Protein AF-A0A948KDC4-F1 (afdb_monomer_lite)

Secondary structure (DSSP, 8-state):
-HHHHHHHHHHHHHHHHHHHHHHHHHHHHHHHHHHHSTTSS-HHHHHHHHHHHHHHHHHHHHHHHHHHHHHHHHHHHHHHHHHHHHHHHHHHHHHHHHHHHHHHHHHHHHHSS-------S----B-SS-----S-S--B--TT-----TT---TT----TTS-----HHHHHHHHHHHHHHHHHHHHTSS-------

pLDDT: mean 73.13, std 18.2, range [42.22, 98.12]

Radius of gyration: 49.69 Å; chains: 1; bounding box: 96×36×144 Å

Sequence (198 aa):
IWDERETEADRLLNEEIGRLEKERETKLKELDTAYNGEGGVFPTLKEEERVLKENFNNQITRMDEELKKFIDDNEAKLLDAQTFVTNLNAALANIQDASYTVTRYERTVSEGGGSSGSSSPDVLDSKATGGYIPQTGPYLLHQGETVIPANESMGNVQVNFTQPVFFDREDTMNKFVDMISKGIDRKQRLRFGGAYNG

Structure (mmCIF, N/CA/C/O backbone):
data_AF-A0A948KDC4-F1
#
_entry.id   AF-A0A948KDC4-F1
#
loop_
_atom_site.group_PDB
_atom_site.id
_atom_site.type_symbol
_atom_site.label_atom_id
_atom_site.label_alt_id
_atom_site.label_comp_id
_atom_site.label_asym_id
_atom_site.label_entity_id
_atom_site.label_seq_id
_atom_site.pdbx_PDB_ins_code
_atom_site.Cartn_x
_atom_site.Cartn_y
_atom_site.Cartn_z
_atom_site.occupancy
_atom_site.B_iso_or_equiv
_atom_site.auth_seq_id
_atom_site.auth_comp_id
_atom_site.auth_asym_id
_atom_site.auth_atom_id
_atom_site.pdbx_PDB_model_num
ATOM 1 N N . ILE A 1 1 ? -44.258 11.719 85.676 1.00 62.09 1 ILE A N 1
ATOM 2 C CA . ILE A 1 1 ? -45.092 10.746 84.921 1.00 62.09 1 ILE A CA 1
ATOM 3 C C . ILE A 1 1 ? -45.220 11.130 83.446 1.00 62.09 1 ILE A C 1
ATOM 5 O O . ILE A 1 1 ? -45.072 10.240 82.624 1.00 62.09 1 ILE A O 1
ATOM 9 N N . TRP A 1 2 ? -45.485 12.395 83.087 1.00 58.66 2 TRP A N 1
ATOM 10 C CA . TRP A 1 2 ? -45.509 12.803 81.671 1.00 58.66 2 TRP A CA 1
ATOM 11 C C . TRP A 1 2 ? -44.097 12.888 81.059 1.00 58.66 2 TRP A C 1
ATOM 13 O O . TRP A 1 2 ? -43.872 12.243 80.043 1.00 58.66 2 TRP A O 1
ATOM 23 N N . ASP A 1 3 ? -43.129 13.499 81.753 1.00 65.62 3 ASP A N 1
ATOM 24 C CA . ASP A 1 3 ? -41.739 13.613 81.260 1.00 65.62 3 ASP A CA 1
ATOM 25 C C . ASP A 1 3 ? -41.028 12.264 81.027 1.00 65.62 3 ASP A C 1
ATOM 27 O O . ASP A 1 3 ? -40.279 12.111 80.073 1.00 65.62 3 ASP A O 1
ATOM 31 N N . GLU A 1 4 ? -41.293 11.242 81.850 1.00 71.62 4 GLU A N 1
ATOM 32 C CA . GLU A 1 4 ? -40.652 9.919 81.708 1.00 71.62 4 GLU A CA 1
ATOM 33 C C . GLU A 1 4 ? -41.192 9.113 80.514 1.00 71.62 4 GLU A C 1
ATOM 35 O O . GLU A 1 4 ? -40.501 8.249 79.972 1.00 71.62 4 GLU A O 1
ATOM 40 N N . ARG A 1 5 ? -42.436 9.374 80.089 1.00 71.94 5 ARG A N 1
ATOM 41 C CA . ARG A 1 5 ? -43.032 8.687 78.932 1.00 71.94 5 ARG A CA 1
ATOM 42 C C . ARG A 1 5 ? -42.530 9.257 77.611 1.00 71.94 5 ARG A C 1
ATOM 44 O O . ARG A 1 5 ? -42.415 8.504 76.649 1.00 71.94 5 ARG A O 1
ATOM 51 N N . GLU A 1 6 ? -42.226 10.550 77.580 1.00 70.00 6 GLU A N 1
ATOM 52 C CA . GLU A 1 6 ? -41.658 11.219 76.409 1.00 70.00 6 GLU A CA 1
ATOM 53 C C . GLU A 1 6 ? -40.223 10.731 76.158 1.00 70.00 6 GLU A C 1
ATOM 55 O O . GLU A 1 6 ? -39.891 10.329 75.045 1.00 70.00 6 GLU A O 1
ATOM 60 N N . THR A 1 7 ? -39.426 10.570 77.222 1.00 83.75 7 THR A N 1
ATOM 61 C CA . THR A 1 7 ? -38.065 10.018 77.114 1.00 83.75 7 THR A CA 1
ATOM 62 C C . THR A 1 7 ? -38.012 8.564 76.636 1.00 83.75 7 THR A C 1
ATOM 64 O O . THR A 1 7 ? -37.070 8.179 75.944 1.00 83.75 7 THR A O 1
ATOM 67 N N . GLU A 1 8 ? -39.008 7.742 76.976 1.00 89.31 8 GLU A N 1
ATOM 68 C CA . GLU A 1 8 ? -39.042 6.338 76.542 1.00 89.31 8 GLU A CA 1
ATOM 69 C C . GLU A 1 8 ? -39.482 6.201 75.076 1.00 89.31 8 GLU A C 1
ATOM 71 O O . GLU A 1 8 ? -38.955 5.358 74.348 1.00 89.31 8 GLU A O 1
ATOM 76 N N . ALA A 1 9 ? -40.398 7.058 74.613 1.00 87.62 9 ALA A N 1
ATOM 77 C CA . ALA A 1 9 ? -40.801 7.099 73.209 1.00 87.62 9 ALA A CA 1
ATOM 78 C C . ALA A 1 9 ? -39.628 7.497 72.296 1.00 87.62 9 ALA A C 1
ATOM 80 O O . ALA A 1 9 ? -39.395 6.839 71.280 1.00 87.62 9 ALA A O 1
ATOM 81 N N . ASP A 1 10 ? -38.843 8.499 72.697 1.00 90.62 10 ASP A N 1
ATOM 82 C CA . ASP A 1 10 ? -37.656 8.934 71.955 1.00 90.62 10 ASP A CA 1
ATOM 83 C C . ASP A 1 10 ? -36.559 7.861 71.931 1.00 90.62 10 ASP A C 1
ATOM 85 O O . ASP A 1 10 ? -35.888 7.666 70.912 1.00 90.62 10 ASP A O 1
ATOM 89 N N . ARG A 1 11 ? -36.388 7.115 73.030 1.00 93.12 11 ARG A N 1
ATOM 90 C CA . ARG A 1 11 ? -35.448 5.986 73.085 1.00 93.12 11 ARG A CA 1
ATOM 91 C C . ARG A 1 11 ? -35.836 4.891 72.091 1.00 93.12 11 ARG A C 1
ATOM 93 O O . ARG A 1 11 ? -34.995 4.466 71.301 1.00 93.12 11 ARG A O 1
ATOM 100 N N . LEU A 1 12 ? -37.103 4.477 72.097 1.00 94.19 12 LEU A N 1
ATOM 101 C CA . LEU A 1 12 ? -37.614 3.443 71.192 1.00 94.19 12 LEU A CA 1
ATOM 102 C C . LEU A 1 12 ? -37.544 3.877 69.723 1.00 94.19 12 LEU A C 1
ATOM 104 O O . LEU A 1 12 ? -37.199 3.069 68.862 1.00 94.19 12 LEU A O 1
ATOM 108 N N . LEU A 1 13 ? -37.821 5.152 69.433 1.00 94.56 13 LEU A N 1
ATOM 109 C CA . LEU A 1 13 ? -37.695 5.703 68.084 1.00 94.56 13 LEU A CA 1
ATOM 110 C C . LEU A 1 13 ? -36.244 5.628 67.585 1.00 94.56 13 LEU A C 1
ATOM 112 O O . LEU A 1 13 ? -35.999 5.186 66.464 1.00 94.56 13 LEU A O 1
ATOM 116 N N . ASN A 1 14 ? -35.277 6.018 68.418 1.00 93.50 14 ASN A N 1
ATOM 117 C CA . ASN A 1 14 ? -33.858 5.984 68.056 1.00 93.50 14 ASN A CA 1
ATOM 118 C C . ASN A 1 14 ? -33.331 4.553 67.875 1.00 93.50 14 ASN A C 1
ATOM 120 O O . ASN A 1 14 ? -32.544 4.295 66.963 1.00 93.50 14 ASN A O 1
ATOM 124 N N . GLU A 1 15 ? -33.786 3.609 68.703 1.00 95.56 15 GLU A N 1
ATOM 125 C CA . GLU A 1 15 ? -33.463 2.186 68.543 1.00 95.56 15 GLU A CA 1
ATOM 126 C C . GLU A 1 15 ? -34.007 1.627 67.222 1.00 95.56 15 GLU A C 1
ATOM 128 O O . GLU A 1 15 ? -33.298 0.911 66.507 1.00 95.56 15 GLU A O 1
ATOM 133 N N . GLU A 1 16 ? -35.235 1.998 66.859 1.00 95.88 16 GLU A N 1
ATOM 134 C CA . GLU A 1 16 ? -35.859 1.572 65.609 1.00 95.88 16 GLU A CA 1
ATOM 135 C C . GLU A 1 16 ? -35.177 2.189 64.378 1.00 95.88 16 GLU A C 1
ATOM 137 O O . GLU A 1 16 ? -34.920 1.482 63.401 1.00 95.88 16 GLU A O 1
ATOM 142 N N . ILE A 1 17 ? -34.799 3.471 64.437 1.00 95.69 17 ILE A N 1
ATOM 143 C CA . ILE A 1 17 ? -34.002 4.121 63.384 1.00 95.69 17 ILE A CA 1
ATOM 144 C C . ILE A 1 17 ? -32.671 3.383 63.199 1.00 95.69 17 ILE A C 1
ATOM 146 O O . ILE A 1 17 ? -32.331 3.013 62.074 1.00 95.69 17 ILE A O 1
ATOM 150 N N . GLY A 1 18 ? -31.957 3.079 64.288 1.00 96.75 18 GLY A N 1
ATOM 151 C CA . GLY A 1 18 ? -30.692 2.343 64.216 1.00 96.75 18 GLY A CA 1
ATOM 152 C C . GLY A 1 18 ? -30.845 0.935 63.625 1.00 96.75 18 GLY A C 1
ATOM 153 O O . GLY A 1 18 ? -29.999 0.480 62.847 1.00 96.75 18 GLY A O 1
ATOM 154 N N . ARG A 1 19 ? -31.949 0.243 63.935 1.00 97.62 19 ARG A N 1
ATOM 155 C CA . ARG A 1 19 ? -32.278 -1.061 63.337 1.00 97.62 19 ARG A CA 1
ATOM 156 C C . ARG A 1 19 ? -32.496 -0.945 61.827 1.00 97.62 19 ARG A C 1
ATOM 158 O O . ARG A 1 19 ? -31.920 -1.731 61.072 1.00 97.62 19 ARG A O 1
ATOM 165 N N . LEU A 1 20 ? -33.284 0.039 61.396 1.00 95.88 20 LEU A N 1
ATOM 166 C CA . LEU A 1 20 ? -33.593 0.276 59.984 1.00 95.88 20 LEU A CA 1
ATOM 167 C C . LEU A 1 20 ? -32.358 0.696 59.181 1.00 95.88 20 LEU A C 1
ATOM 169 O O . LEU A 1 20 ? -32.181 0.239 58.051 1.00 95.88 20 LEU A O 1
ATOM 173 N N . GLU A 1 21 ? -31.472 1.515 59.749 1.00 96.12 21 GLU A N 1
ATOM 174 C CA . GLU A 1 21 ? -30.212 1.895 59.102 1.00 96.12 21 GLU A CA 1
ATOM 175 C C . GLU A 1 21 ? -29.302 0.686 58.880 1.00 96.12 21 GLU A C 1
ATOM 177 O O . GLU A 1 21 ? -28.775 0.500 57.779 1.00 96.12 21 GLU A O 1
ATOM 182 N N . LYS A 1 22 ? -29.184 -0.189 59.884 1.00 97.06 22 LYS A N 1
ATOM 183 C CA . LYS A 1 22 ? -28.395 -1.419 59.775 1.00 97.06 22 LYS A CA 1
ATOM 184 C C . LYS A 1 22 ? -28.986 -2.393 58.754 1.00 97.06 22 LYS A C 1
ATOM 186 O O . LYS A 1 22 ? -28.247 -3.005 57.979 1.00 97.06 22 LYS A O 1
ATOM 191 N N . GLU A 1 23 ? -30.311 -2.526 58.714 1.00 96.31 23 GLU A N 1
ATOM 192 C CA . GLU A 1 23 ? -30.996 -3.341 57.706 1.00 96.31 23 GLU A CA 1
ATOM 193 C C . GLU A 1 23 ? -30.774 -2.781 56.293 1.00 96.31 23 GLU A C 1
ATOM 195 O O . GLU A 1 23 ? -30.433 -3.529 55.372 1.00 96.31 23 GLU A O 1
ATOM 200 N N . ARG A 1 24 ? -30.892 -1.457 56.127 1.00 94.94 24 ARG A N 1
ATOM 201 C CA . ARG A 1 24 ? -30.609 -0.767 54.863 1.00 94.94 24 ARG A CA 1
ATOM 202 C C . ARG A 1 24 ? -29.170 -1.001 54.406 1.00 94.94 24 ARG A C 1
ATOM 204 O O . ARG A 1 24 ? -28.957 -1.296 53.232 1.00 94.94 24 ARG A O 1
ATOM 211 N N . GLU A 1 25 ? -28.190 -0.892 55.299 1.00 95.12 25 GLU A N 1
ATOM 212 C CA . GLU A 1 25 ? -26.778 -1.105 54.959 1.00 95.12 25 GLU A CA 1
ATOM 213 C C . GLU A 1 25 ? -26.498 -2.561 54.554 1.00 95.12 25 GLU A C 1
ATOM 215 O O . GLU A 1 25 ? -25.758 -2.818 53.604 1.00 95.12 25 GLU A O 1
ATOM 220 N N . THR A 1 26 ? -27.139 -3.517 55.230 1.00 94.81 26 THR A N 1
ATOM 221 C CA . THR A 1 26 ? -27.014 -4.947 54.909 1.00 94.81 26 THR A CA 1
ATOM 222 C C . THR A 1 26 ? -27.584 -5.242 53.520 1.00 94.81 26 THR A C 1
ATOM 224 O O . THR A 1 26 ? -26.894 -5.825 52.686 1.00 94.81 26 THR A O 1
ATOM 227 N N . LYS A 1 27 ? -28.787 -4.733 53.219 1.00 91.88 27 LYS A N 1
ATOM 228 C CA . LYS A 1 27 ? -29.414 -4.861 51.892 1.00 91.88 27 LYS A CA 1
ATOM 229 C C . LYS A 1 27 ? -28.588 -4.211 50.781 1.00 91.88 27 LYS A C 1
ATOM 231 O O . LYS A 1 27 ? -28.522 -4.745 49.678 1.00 91.88 27 LYS A O 1
ATOM 236 N N . LEU A 1 28 ? -27.939 -3.076 51.056 1.00 87.56 28 LEU A N 1
ATOM 237 C CA . LEU A 1 28 ? -27.040 -2.432 50.093 1.00 87.56 28 LEU A CA 1
ATOM 238 C C . LEU A 1 28 ? -25.802 -3.290 49.799 1.00 87.56 28 LEU A C 1
ATOM 240 O O . LEU A 1 28 ? -25.423 -3.406 48.637 1.00 87.56 28 LEU A O 1
ATOM 244 N N . LYS A 1 29 ? -25.206 -3.932 50.811 1.00 86.69 29 LYS A N 1
ATOM 245 C CA . LYS A 1 29 ? -24.076 -4.859 50.613 1.00 86.69 29 LYS A CA 1
ATOM 246 C C . LYS A 1 29 ? -24.485 -6.119 49.853 1.00 86.69 29 LYS A C 1
ATOM 248 O O . LYS A 1 29 ? -23.733 -6.580 48.999 1.00 86.69 29 LYS A O 1
ATOM 253 N N . GLU A 1 30 ? -25.669 -6.661 50.126 1.00 83.19 30 GLU A N 1
ATOM 254 C CA . GLU A 1 30 ? -26.216 -7.799 49.373 1.00 83.19 30 GLU A CA 1
ATOM 255 C C . GLU A 1 30 ? -26.451 -7.441 47.901 1.00 83.19 30 GLU A C 1
ATOM 257 O O . GLU A 1 30 ? -26.073 -8.211 47.021 1.00 83.19 30 GLU A O 1
ATOM 262 N N . LEU A 1 31 ? -26.998 -6.252 47.621 1.00 81.06 31 LEU A N 1
ATOM 263 C CA . LEU A 1 31 ? -27.166 -5.734 46.259 1.00 81.06 31 LEU A CA 1
ATOM 264 C C . LEU A 1 31 ? -25.828 -5.533 45.542 1.00 81.06 31 LEU A C 1
ATOM 266 O O . LEU A 1 31 ? -25.694 -5.934 44.388 1.00 81.06 31 LEU A O 1
ATOM 270 N N . ASP A 1 32 ? -24.837 -4.953 46.218 1.00 79.44 32 ASP A N 1
ATOM 271 C CA . ASP A 1 32 ? -23.498 -4.759 45.654 1.00 79.44 32 ASP A CA 1
ATOM 272 C C . ASP A 1 32 ? -22.823 -6.105 45.357 1.00 79.44 32 ASP A C 1
ATOM 274 O O . ASP A 1 32 ? -22.273 -6.313 44.279 1.00 79.44 32 ASP A O 1
ATOM 278 N N . THR A 1 33 ? -22.969 -7.079 46.257 1.00 79.12 33 THR A N 1
ATOM 279 C CA . THR A 1 33 ? -22.459 -8.443 46.057 1.00 79.12 33 THR A CA 1
ATOM 280 C C . THR A 1 33 ? -23.203 -9.168 44.933 1.00 79.12 33 THR A C 1
ATOM 282 O O . THR A 1 33 ? -22.588 -9.900 44.168 1.00 79.12 33 THR A O 1
ATOM 285 N N . ALA A 1 34 ? -24.509 -8.954 44.770 1.00 68.75 34 ALA A N 1
ATOM 286 C CA . ALA A 1 34 ? -25.269 -9.522 43.656 1.00 68.75 34 ALA A CA 1
ATOM 287 C C . ALA A 1 34 ? -24.896 -8.887 42.302 1.00 68.75 34 ALA A C 1
ATOM 289 O O . ALA A 1 34 ? -24.972 -9.549 41.265 1.00 68.75 34 ALA A O 1
ATOM 290 N N . TYR A 1 35 ? -24.488 -7.615 42.305 1.00 65.25 35 TYR A N 1
ATOM 291 C CA . TYR A 1 35 ? -24.104 -6.878 41.101 1.00 65.25 35 TYR A CA 1
ATOM 292 C C . TYR A 1 35 ? -22.638 -7.111 40.701 1.00 65.25 35 TYR A C 1
ATOM 294 O O . TYR A 1 35 ? -22.330 -7.251 39.517 1.00 65.25 35 TYR A O 1
ATOM 302 N N . ASN A 1 36 ? -21.738 -7.186 41.685 1.00 65.50 36 ASN A N 1
ATOM 303 C CA . ASN A 1 36 ? -20.289 -7.262 41.490 1.00 65.50 36 ASN A CA 1
ATOM 304 C C . ASN A 1 36 ? -19.666 -8.622 41.847 1.00 65.50 36 ASN A C 1
ATOM 306 O O . ASN A 1 36 ? -18.515 -8.863 41.484 1.00 65.50 36 ASN A O 1
ATOM 310 N N . GLY A 1 37 ? -20.389 -9.509 42.534 1.00 60.69 37 GLY A N 1
ATOM 311 C CA . GLY A 1 37 ? -19.926 -10.852 42.885 1.00 60.69 37 GLY A CA 1
ATOM 312 C C . GLY A 1 37 ? -19.910 -11.807 41.689 1.00 60.69 37 GLY A C 1
ATOM 313 O O . GLY A 1 37 ? -20.673 -11.651 40.735 1.00 60.69 37 GLY A O 1
ATOM 314 N N . GLU A 1 38 ? -19.047 -12.822 41.766 1.00 53.53 38 GLU A N 1
ATOM 315 C CA . GLU A 1 38 ? -18.653 -13.769 40.701 1.00 53.53 38 GLU A CA 1
ATOM 316 C C . GLU A 1 38 ? -19.784 -14.644 40.099 1.00 53.53 38 GLU A C 1
ATOM 318 O O . GLU A 1 38 ? -19.513 -15.581 39.355 1.00 53.53 38 GLU A O 1
ATOM 323 N N . GLY A 1 39 ? -21.058 -14.337 40.362 1.00 54.44 39 GLY A N 1
ATOM 324 C CA . GLY A 1 39 ? -22.224 -15.064 39.849 1.00 54.44 39 GLY A CA 1
ATOM 325 C C . GLY A 1 39 ? -23.447 -14.199 39.526 1.00 54.44 39 GLY A C 1
ATOM 326 O O . GLY A 1 39 ? -24.543 -14.745 39.405 1.00 54.44 39 GLY A O 1
ATOM 327 N N . GLY A 1 40 ? -23.300 -12.871 39.414 1.00 51.88 40 GLY A N 1
ATOM 328 C CA . GLY A 1 40 ? -24.388 -11.988 38.965 1.00 51.88 40 GLY A CA 1
ATOM 329 C C . GLY A 1 40 ? -24.875 -12.327 37.546 1.00 51.88 40 GLY A C 1
ATOM 330 O O . GLY A 1 40 ? -24.316 -13.179 36.873 1.00 51.88 40 GLY A O 1
ATOM 331 N N . VAL A 1 41 ? -25.907 -11.652 37.040 1.00 54.25 41 VAL A N 1
ATOM 332 C CA . VAL A 1 41 ? -26.417 -11.834 35.656 1.00 54.25 41 VAL A CA 1
ATOM 333 C C . VAL A 1 41 ? -25.604 -11.017 34.623 1.00 54.25 41 VAL A C 1
ATOM 335 O O . VAL A 1 41 ? -25.737 -11.215 33.423 1.00 54.25 41 VAL A O 1
ATOM 338 N N . PHE A 1 42 ? -24.696 -10.147 35.082 1.00 51.62 42 PHE A N 1
ATOM 339 C CA . PHE A 1 42 ? -23.783 -9.317 34.274 1.00 51.62 42 PHE A CA 1
ATOM 340 C C . PHE A 1 42 ? -22.385 -9.888 33.885 1.00 51.62 42 PHE A C 1
ATOM 342 O O . PHE A 1 42 ? -21.683 -9.198 33.140 1.00 51.62 42 PHE A O 1
ATOM 349 N N . PRO A 1 43 ? -21.919 -11.088 34.303 1.00 58.16 43 PRO A N 1
ATOM 350 C CA . PRO A 1 43 ? -20.720 -11.730 33.763 1.00 58.16 43 PRO A CA 1
ATOM 351 C C . PRO A 1 43 ? -20.794 -11.873 32.247 1.00 58.16 43 PRO A C 1
ATOM 353 O O . PRO A 1 43 ? -19.780 -11.726 31.577 1.00 58.16 43 PRO A O 1
ATOM 356 N N . THR A 1 44 ? -21.998 -12.088 31.710 1.00 68.31 44 THR A N 1
ATOM 357 C CA . THR A 1 44 ? -22.240 -12.169 30.268 1.00 68.31 44 THR A CA 1
ATOM 358 C C . THR A 1 44 ? -21.914 -10.855 29.572 1.00 68.31 44 THR A C 1
ATOM 360 O O . THR A 1 44 ? -21.217 -10.879 28.572 1.00 68.31 44 THR A O 1
ATOM 363 N N . LEU A 1 45 ? -22.303 -9.706 30.130 1.00 78.06 45 LEU A N 1
ATOM 364 C CA . LEU A 1 45 ? -22.009 -8.398 29.537 1.00 78.06 45 LEU A CA 1
ATOM 365 C C . LEU A 1 45 ? -20.523 -8.031 29.621 1.00 78.06 45 LEU A C 1
ATOM 367 O O . LEU A 1 45 ? -19.976 -7.492 28.663 1.00 78.06 45 LEU A O 1
ATOM 371 N N . LYS A 1 46 ? -19.845 -8.357 30.732 1.00 79.94 46 LYS A N 1
ATOM 372 C CA . LYS A 1 46 ? -18.383 -8.176 30.831 1.00 79.94 46 LYS A CA 1
ATOM 373 C C . LYS A 1 46 ? -17.638 -9.075 29.844 1.00 79.94 46 LYS A C 1
ATOM 375 O O . LYS A 1 46 ? -16.656 -8.642 29.244 1.00 79.94 46 LYS A O 1
ATOM 380 N N . GLU A 1 47 ? -18.101 -10.308 29.667 1.00 83.06 47 GLU A N 1
ATOM 381 C CA . GLU A 1 47 ? -17.512 -11.250 28.719 1.00 83.06 47 GLU A CA 1
ATOM 382 C C . GLU A 1 47 ? -17.796 -10.851 27.265 1.00 83.06 47 GLU A C 1
ATOM 384 O O . GLU A 1 47 ? -16.888 -10.866 26.439 1.00 83.06 47 GLU A O 1
ATOM 389 N N . GLU A 1 48 ? -19.010 -10.396 26.952 1.00 84.50 48 GLU A N 1
ATOM 390 C CA . GLU A 1 48 ? -19.360 -9.827 25.647 1.00 84.50 48 GLU A CA 1
ATOM 391 C C . GLU A 1 48 ? -18.508 -8.595 25.329 1.00 84.50 48 GLU A C 1
ATOM 393 O O . GLU A 1 48 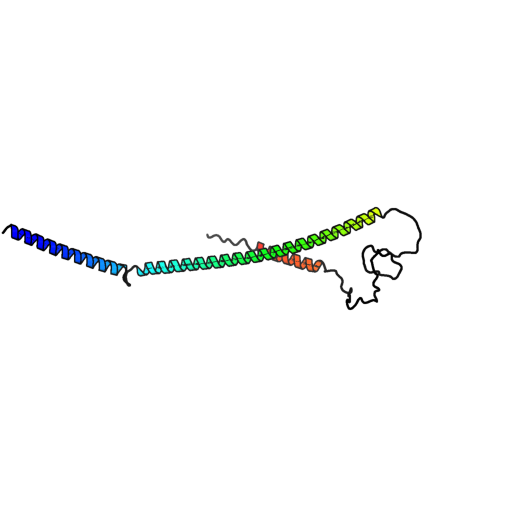? -17.981 -8.487 24.223 1.00 84.50 48 GLU A O 1
ATOM 398 N N . GLU A 1 49 ? -18.297 -7.694 26.296 1.00 88.06 49 GLU A N 1
ATOM 399 C CA . GLU A 1 49 ? -17.401 -6.546 26.131 1.00 88.06 49 GLU A CA 1
ATOM 400 C C . GLU A 1 49 ? -15.954 -6.996 25.878 1.00 88.06 49 GLU A C 1
ATOM 402 O O . GLU A 1 49 ? -15.277 -6.448 25.001 1.00 88.06 49 GLU A O 1
ATOM 407 N N . ARG A 1 50 ? -15.474 -8.011 26.610 1.00 90.62 50 ARG A N 1
ATOM 408 C CA . ARG A 1 50 ? -14.137 -8.591 26.421 1.00 90.62 50 ARG A CA 1
ATOM 409 C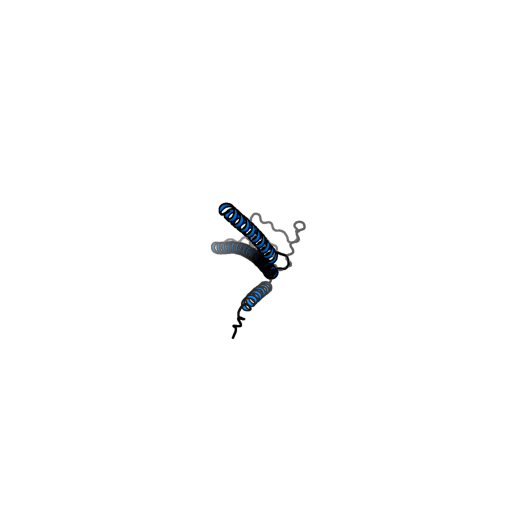 C . ARG A 1 50 ? -13.980 -9.158 25.009 1.00 90.62 50 ARG A C 1
ATOM 411 O O . ARG A 1 50 ? -13.018 -8.809 24.325 1.00 90.62 50 ARG A O 1
ATOM 418 N N . VAL A 1 51 ? -14.935 -9.972 24.561 1.00 90.62 51 VAL A N 1
ATOM 419 C CA . VAL A 1 51 ? -14.954 -10.581 23.222 1.00 90.62 51 VAL A CA 1
ATOM 420 C C . VAL A 1 51 ? -15.053 -9.512 22.134 1.00 90.62 51 VAL A C 1
ATOM 422 O O . VAL A 1 51 ? -14.360 -9.593 21.120 1.00 90.62 51 VAL A O 1
ATOM 425 N N . LEU A 1 52 ? -15.867 -8.476 22.339 1.00 93.56 52 LEU A N 1
ATOM 426 C CA . LEU A 1 52 ? -16.002 -7.375 21.390 1.00 93.56 52 LEU A CA 1
ATOM 427 C C . LEU A 1 52 ? -14.684 -6.603 21.243 1.00 93.56 52 LEU A C 1
ATOM 429 O O . LEU A 1 52 ? -14.246 -6.353 20.120 1.00 93.56 52 LEU A O 1
ATOM 433 N N . LYS A 1 53 ? -14.018 -6.275 22.358 1.00 93.56 53 LYS A N 1
ATOM 434 C CA . LYS A 1 53 ? -12.692 -5.633 22.347 1.00 93.56 53 LYS A CA 1
ATOM 435 C C . LYS A 1 53 ? -11.646 -6.502 21.657 1.00 93.56 53 LYS A C 1
ATOM 437 O O . LYS A 1 53 ? -10.861 -5.993 20.864 1.00 93.56 53 LYS A O 1
ATOM 442 N N . GLU A 1 54 ? -11.650 -7.802 21.931 1.00 94.88 54 GLU A N 1
ATOM 443 C CA . GLU A 1 54 ? -10.748 -8.760 21.292 1.00 94.88 54 GLU A CA 1
ATOM 444 C C . GLU A 1 54 ? -10.972 -8.813 19.773 1.00 94.88 54 GLU A C 1
ATOM 446 O O . GLU A 1 54 ? -10.020 -8.700 19.002 1.00 94.88 54 GLU A O 1
ATOM 451 N N . ASN A 1 55 ? -12.229 -8.871 19.326 1.00 94.00 55 ASN A N 1
ATOM 452 C CA . ASN A 1 55 ? -12.578 -8.842 17.906 1.00 94.00 55 ASN A CA 1
ATOM 453 C C . ASN A 1 55 ? -12.149 -7.541 17.217 1.00 94.00 55 ASN A C 1
ATOM 455 O O . ASN A 1 55 ? -11.581 -7.595 16.125 1.00 94.00 55 ASN A O 1
ATOM 459 N N . PHE A 1 56 ? -12.372 -6.386 17.851 1.00 95.38 56 PHE A N 1
ATOM 460 C CA . PHE A 1 56 ? -11.914 -5.103 17.316 1.00 95.38 56 PHE A CA 1
ATOM 461 C C . PHE A 1 56 ? -10.390 -5.038 17.217 1.00 95.38 56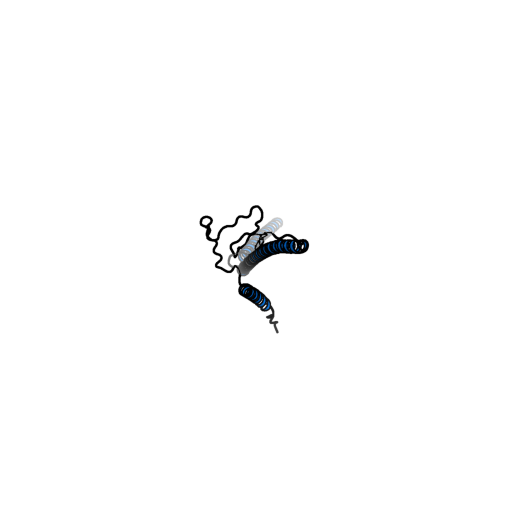 PHE A C 1
ATOM 463 O O . PHE A 1 56 ? -9.871 -4.634 16.178 1.00 95.38 56 PHE A O 1
ATOM 470 N N . ASN A 1 57 ? -9.668 -5.484 18.246 1.00 94.38 57 ASN A N 1
ATOM 471 C CA . ASN A 1 57 ? -8.207 -5.519 18.218 1.00 94.38 57 ASN A CA 1
ATOM 472 C C . ASN A 1 57 ? -7.693 -6.433 17.099 1.00 94.38 57 ASN A C 1
ATOM 474 O O . ASN A 1 57 ? -6.834 -6.024 16.324 1.00 94.38 57 ASN A O 1
ATOM 478 N N . ASN A 1 58 ? -8.282 -7.620 16.944 1.00 95.44 58 ASN A N 1
ATOM 479 C CA . ASN A 1 58 ? -7.940 -8.539 15.859 1.00 95.44 58 ASN A CA 1
ATOM 480 C C . ASN A 1 58 ? -8.206 -7.924 14.475 1.00 95.44 58 ASN A C 1
ATOM 482 O O . ASN A 1 58 ? -7.422 -8.123 13.547 1.00 95.44 58 ASN A O 1
ATOM 486 N N . GLN A 1 59 ? -9.296 -7.167 14.319 1.00 94.75 59 GLN A N 1
ATOM 487 C CA . GLN A 1 59 ? -9.592 -6.457 13.075 1.00 94.75 59 GLN A CA 1
ATOM 488 C C . GLN A 1 59 ? -8.572 -5.345 12.799 1.00 94.75 59 GLN A C 1
ATOM 490 O O . GLN A 1 59 ? -8.114 -5.221 11.665 1.00 94.75 59 GLN A O 1
ATOM 495 N N . ILE A 1 60 ? -8.189 -4.573 13.820 1.00 94.44 60 ILE A N 1
ATOM 496 C CA . ILE A 1 60 ? -7.157 -3.533 13.711 1.00 94.44 60 ILE A CA 1
ATOM 497 C C . ILE A 1 60 ? -5.825 -4.149 13.278 1.00 94.44 60 ILE A C 1
ATOM 499 O O . ILE A 1 60 ? -5.230 -3.665 12.319 1.00 94.44 60 ILE A O 1
ATOM 503 N N . THR A 1 61 ? -5.396 -5.246 13.908 1.00 96.06 61 THR A N 1
ATOM 504 C CA . THR A 1 61 ? -4.153 -5.941 13.540 1.00 96.06 61 THR A CA 1
ATOM 505 C C . THR A 1 61 ? -4.176 -6.427 12.092 1.00 96.06 61 THR A C 1
ATOM 507 O O . THR A 1 61 ? -3.213 -6.206 11.365 1.00 96.06 61 THR A O 1
ATOM 510 N N . ARG A 1 62 ? -5.286 -7.019 11.632 1.00 96.00 62 ARG A N 1
ATOM 511 C CA . ARG A 1 62 ? -5.416 -7.450 10.228 1.00 96.00 62 ARG A CA 1
ATOM 512 C C . ARG A 1 62 ? -5.321 -6.282 9.249 1.00 96.00 62 ARG A C 1
ATOM 514 O O . ARG A 1 62 ? -4.630 -6.393 8.244 1.00 96.00 62 ARG A O 1
ATOM 521 N N . MET A 1 63 ? -5.995 -5.168 9.541 1.00 95.62 63 MET A N 1
ATOM 522 C CA . MET A 1 63 ? -5.922 -3.975 8.690 1.00 95.62 63 MET A CA 1
ATOM 523 C C . MET A 1 63 ? -4.504 -3.393 8.644 1.00 95.62 63 MET A C 1
ATOM 525 O O . MET A 1 63 ? -4.072 -2.946 7.585 1.00 95.62 63 MET A O 1
ATOM 529 N N . ASP A 1 64 ? -3.778 -3.417 9.764 1.00 97.19 64 ASP A N 1
ATOM 530 C CA . ASP A 1 64 ? -2.394 -2.940 9.837 1.00 97.19 64 ASP A CA 1
ATOM 531 C C . ASP A 1 64 ? -1.444 -3.818 9.001 1.00 97.19 64 ASP A C 1
ATOM 533 O O . ASP A 1 64 ? -0.647 -3.313 8.208 1.00 97.19 64 ASP A O 1
ATOM 537 N N . GLU A 1 65 ? -1.593 -5.144 9.083 1.00 98.12 65 GLU A N 1
ATOM 538 C CA . GLU A 1 65 ? -0.837 -6.096 8.258 1.00 98.12 65 GLU A CA 1
ATOM 539 C C . GLU A 1 65 ? -1.130 -5.935 6.756 1.00 98.12 65 GLU A C 1
ATOM 541 O O . GLU A 1 65 ? -0.205 -5.934 5.936 1.00 98.12 65 GLU A O 1
A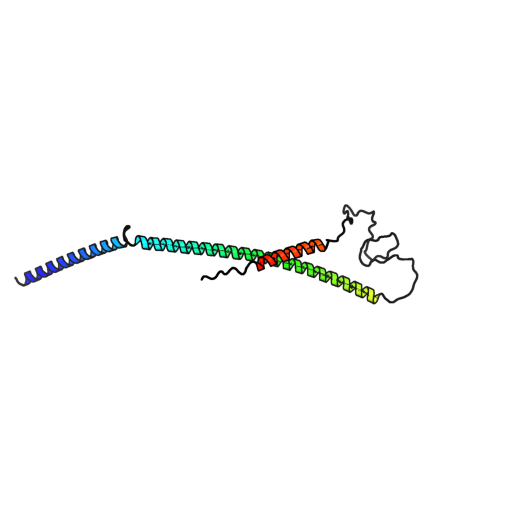TOM 546 N N . GLU A 1 66 ? -2.402 -5.767 6.379 1.00 96.69 66 GLU A N 1
ATOM 547 C CA . GLU A 1 66 ? -2.806 -5.527 4.989 1.00 96.69 66 GLU A CA 1
ATOM 548 C C . GLU A 1 66 ? -2.251 -4.204 4.449 1.00 96.69 66 GLU A C 1
ATOM 550 O O . GLU A 1 66 ? -1.732 -4.164 3.327 1.00 96.69 66 GLU A O 1
ATOM 555 N N . LEU A 1 67 ? -2.316 -3.131 5.245 1.00 96.94 67 LEU A N 1
ATOM 556 C CA . LEU A 1 67 ? -1.784 -1.824 4.869 1.00 96.94 67 LEU A CA 1
ATOM 557 C C . LEU A 1 67 ? -0.266 -1.877 4.691 1.00 96.94 67 LEU A C 1
ATOM 559 O O . LEU A 1 67 ? 0.252 -1.354 3.703 1.00 96.94 67 LEU A O 1
ATOM 563 N N . LYS A 1 68 ? 0.438 -2.550 5.604 1.00 97.75 68 LYS A N 1
ATOM 564 C CA . LYS A 1 68 ? 1.887 -2.738 5.516 1.00 97.75 68 LYS A CA 1
ATOM 565 C C . LYS A 1 68 ? 2.278 -3.475 4.238 1.00 97.75 68 LYS A C 1
ATOM 567 O O . LYS A 1 68 ? 3.108 -2.983 3.481 1.00 97.75 68 LYS A O 1
ATOM 572 N N . LYS A 1 69 ? 1.612 -4.593 3.941 1.00 97.31 69 LYS A N 1
ATOM 573 C CA . LYS A 1 69 ? 1.847 -5.340 2.700 1.00 97.31 69 LYS A CA 1
ATOM 574 C C . LYS A 1 69 ? 1.595 -4.481 1.456 1.00 97.31 69 LYS A C 1
ATOM 576 O O . LYS A 1 69 ? 2.356 -4.548 0.496 1.00 97.31 69 LYS A O 1
ATOM 581 N N . PHE A 1 70 ? 0.537 -3.671 1.462 1.00 96.12 70 PHE A N 1
ATOM 582 C CA . PHE A 1 70 ? 0.236 -2.765 0.354 1.00 96.12 70 PHE A CA 1
ATOM 583 C C . PHE A 1 70 ? 1.321 -1.697 0.152 1.00 96.12 70 PHE A C 1
ATOM 585 O O . PHE A 1 70 ? 1.637 -1.360 -0.993 1.00 96.12 70 PHE A O 1
ATOM 592 N N . ILE A 1 71 ? 1.886 -1.166 1.240 1.00 96.69 71 ILE A N 1
ATOM 593 C CA . ILE A 1 71 ? 3.007 -0.220 1.192 1.00 96.69 71 ILE A CA 1
ATOM 594 C C . ILE A 1 71 ? 4.237 -0.904 0.590 1.00 96.69 71 ILE A C 1
ATOM 596 O O . ILE A 1 71 ? 4.744 -0.413 -0.418 1.00 96.69 71 ILE A O 1
ATOM 600 N N . ASP A 1 72 ? 4.632 -2.066 1.114 1.00 96.62 72 ASP A N 1
ATOM 601 C CA . ASP A 1 72 ? 5.798 -2.824 0.637 1.00 96.62 72 ASP A CA 1
ATOM 602 C C . ASP A 1 72 ? 5.681 -3.160 -0.868 1.00 96.62 72 ASP A C 1
ATOM 604 O O . ASP A 1 72 ? 6.610 -2.943 -1.653 1.00 96.62 72 ASP A O 1
ATOM 608 N N . ASP A 1 73 ? 4.502 -3.616 -1.310 1.00 95.56 73 ASP A N 1
ATOM 609 C CA . ASP A 1 73 ? 4.227 -3.925 -2.720 1.00 95.56 73 ASP A CA 1
ATOM 610 C C . ASP A 1 73 ? 4.334 -2.686 -3.627 1.00 95.56 73 ASP A C 1
ATOM 612 O O . ASP A 1 73 ? 4.702 -2.790 -4.804 1.00 95.56 73 ASP A O 1
ATOM 616 N N . ASN A 1 74 ? 3.962 -1.506 -3.126 1.00 94.81 74 ASN A N 1
ATOM 617 C CA . ASN A 1 74 ? 4.058 -0.263 -3.888 1.00 94.81 74 ASN A CA 1
ATOM 618 C C . ASN A 1 74 ? 5.481 0.292 -3.908 1.00 94.81 74 ASN A C 1
ATOM 620 O O . ASN A 1 74 ? 5.897 0.802 -4.949 1.00 94.81 74 ASN A O 1
ATOM 624 N N . GLU A 1 75 ? 6.232 0.161 -2.816 1.00 97.62 75 GLU A N 1
ATOM 625 C CA . GLU A 1 75 ? 7.653 0.514 -2.773 1.00 97.62 75 GLU A CA 1
ATOM 626 C C . GLU A 1 75 ? 8.457 -0.323 -3.773 1.00 97.62 75 GLU A C 1
ATOM 628 O O . GLU A 1 75 ? 9.226 0.235 -4.560 1.00 97.62 75 GLU A O 1
ATOM 633 N N . ALA A 1 76 ? 8.205 -1.635 -3.841 1.00 95.94 76 ALA A N 1
ATOM 634 C CA . ALA A 1 76 ? 8.836 -2.512 -4.827 1.00 95.94 76 ALA A CA 1
ATOM 635 C C . ALA A 1 76 ? 8.533 -2.073 -6.274 1.00 95.94 76 ALA A C 1
ATOM 637 O O . ALA A 1 76 ? 9.441 -1.924 -7.093 1.00 95.94 76 ALA A O 1
ATOM 638 N N . LYS A 1 77 ? 7.263 -1.774 -6.587 1.00 95.19 77 LYS A N 1
ATOM 639 C CA . LYS A 1 77 ? 6.872 -1.267 -7.918 1.00 95.19 77 LYS A CA 1
ATOM 640 C C . LYS A 1 77 ? 7.509 0.082 -8.243 1.00 95.19 77 LYS A C 1
ATOM 642 O O . LYS A 1 77 ? 7.821 0.343 -9.406 1.00 95.19 77 LYS A O 1
ATOM 647 N N . LEU A 1 78 ? 7.665 0.954 -7.247 1.00 96.31 78 LEU A N 1
ATOM 648 C CA . LEU A 1 78 ? 8.301 2.254 -7.428 1.00 96.31 78 LEU A CA 1
ATOM 649 C C . LEU A 1 78 ? 9.791 2.093 -7.748 1.00 96.31 78 LEU A C 1
ATOM 651 O O . LEU A 1 78 ? 10.288 2.763 -8.654 1.00 96.31 78 LEU A O 1
ATOM 655 N N . LEU A 1 79 ? 10.479 1.176 -7.066 1.00 96.50 79 LEU A N 1
ATOM 656 C CA . LEU A 1 79 ? 11.883 0.857 -7.322 1.00 96.50 79 LEU A CA 1
ATOM 657 C C . LEU A 1 79 ? 12.098 0.287 -8.735 1.00 96.50 79 LEU A C 1
ATOM 659 O O . LEU A 1 79 ? 13.013 0.709 -9.451 1.00 96.50 79 LEU A O 1
ATOM 663 N N . ASP A 1 80 ? 11.220 -0.615 -9.175 1.00 94.69 80 ASP A N 1
ATOM 664 C CA . ASP A 1 80 ? 11.252 -1.161 -10.537 1.00 94.69 80 ASP A CA 1
ATOM 665 C C . ASP A 1 80 ? 11.055 -0.055 -11.587 1.00 94.69 80 ASP A C 1
ATOM 667 O O . ASP A 1 80 ? 11.792 0.027 -12.575 1.00 94.69 80 ASP A O 1
ATOM 671 N N . ALA A 1 81 ? 10.097 0.849 -11.356 1.00 93.69 81 ALA A N 1
ATOM 672 C CA . ALA A 1 81 ? 9.848 1.987 -12.238 1.00 93.69 81 ALA A CA 1
ATOM 673 C C . ALA A 1 81 ? 11.046 2.953 -12.296 1.00 93.69 81 ALA A C 1
ATOM 675 O O . ALA A 1 81 ? 11.409 3.421 -13.378 1.00 93.69 81 ALA A O 1
ATOM 676 N N . GLN A 1 82 ? 11.699 3.226 -11.163 1.00 95.44 82 GLN A N 1
ATOM 677 C CA . GLN A 1 82 ? 12.917 4.045 -11.110 1.00 95.44 82 GLN A CA 1
ATOM 678 C C . GLN A 1 82 ? 14.077 3.406 -11.882 1.00 95.44 82 GLN A C 1
ATOM 680 O O . GLN A 1 82 ? 14.791 4.090 -12.623 1.00 95.44 82 GLN A O 1
ATOM 685 N N . THR A 1 83 ? 14.236 2.089 -11.758 1.00 95.44 83 THR A N 1
ATOM 686 C CA . THR A 1 83 ? 15.236 1.327 -12.517 1.00 95.44 83 THR A CA 1
ATOM 687 C C . THR A 1 83 ? 14.963 1.426 -14.018 1.00 95.44 83 THR A C 1
ATOM 689 O O . THR A 1 83 ? 15.868 1.712 -14.805 1.00 95.44 83 THR A O 1
ATOM 692 N N . PHE A 1 84 ? 13.701 1.278 -14.428 1.00 94.62 84 PHE A N 1
ATOM 693 C CA . PHE A 1 84 ? 13.294 1.442 -15.822 1.00 94.62 84 PHE A CA 1
ATOM 694 C C . PHE A 1 84 ? 13.610 2.845 -16.367 1.00 94.62 84 PHE A C 1
ATOM 696 O O . PHE A 1 84 ? 14.201 2.963 -17.441 1.00 94.62 84 PHE A O 1
ATOM 703 N N . VAL A 1 85 ? 13.290 3.907 -15.619 1.00 95.75 85 VAL A N 1
ATOM 704 C CA . VAL A 1 85 ? 13.604 5.295 -16.013 1.00 95.75 85 VAL A CA 1
ATOM 705 C C . VAL A 1 85 ? 15.113 5.518 -16.138 1.00 95.75 85 VAL A C 1
ATOM 707 O O . VAL A 1 85 ? 15.562 6.138 -17.101 1.00 95.75 85 VAL A O 1
ATOM 710 N N . THR A 1 86 ? 15.910 4.977 -15.214 1.00 95.81 86 THR A N 1
ATOM 711 C CA . THR A 1 86 ? 17.380 5.044 -15.286 1.00 95.81 86 THR A CA 1
ATOM 712 C C . THR A 1 86 ? 17.903 4.409 -16.578 1.00 95.81 86 THR A C 1
ATOM 714 O O . THR A 1 86 ? 18.721 5.012 -17.276 1.00 95.81 86 THR A O 1
ATOM 717 N N . ASN A 1 87 ? 17.376 3.241 -16.952 1.00 94.19 87 ASN A N 1
ATOM 718 C CA . ASN A 1 87 ? 17.753 2.560 -18.192 1.00 94.19 87 ASN A CA 1
ATOM 719 C C . ASN A 1 87 ? 17.345 3.353 -19.444 1.00 94.19 87 ASN A C 1
ATOM 721 O O . ASN A 1 87 ? 18.126 3.441 -20.393 1.00 94.19 87 ASN A O 1
ATOM 725 N N . LEU A 1 88 ? 16.156 3.967 -19.447 1.00 95.06 88 LEU A N 1
ATOM 726 C CA . LEU A 1 88 ? 15.724 4.841 -20.543 1.00 95.06 88 LEU A CA 1
ATOM 727 C C . LEU A 1 88 ? 16.642 6.057 -20.703 1.00 95.06 88 LEU A C 1
ATOM 729 O O . LEU A 1 88 ? 17.008 6.397 -21.826 1.00 95.06 88 LEU A O 1
ATOM 733 N N . ASN A 1 89 ? 17.048 6.685 -19.600 1.00 94.81 89 ASN A N 1
ATOM 734 C CA . ASN A 1 89 ? 17.959 7.829 -19.638 1.00 94.81 89 ASN A CA 1
ATOM 735 C C . ASN A 1 89 ? 19.339 7.441 -20.184 1.00 94.81 89 ASN A C 1
ATOM 737 O O . ASN A 1 89 ? 19.904 8.175 -20.994 1.00 94.81 89 ASN A O 1
ATOM 741 N N . ALA A 1 90 ? 19.858 6.270 -19.804 1.00 94.56 90 ALA A N 1
ATOM 742 C CA . ALA A 1 90 ? 21.107 5.751 -20.358 1.00 94.56 90 ALA A CA 1
ATOM 743 C C . ALA A 1 90 ? 20.996 5.489 -21.872 1.00 94.56 90 ALA A C 1
ATOM 745 O O . ALA A 1 90 ? 21.876 5.877 -22.640 1.00 94.56 90 ALA A O 1
ATOM 746 N N . ALA A 1 91 ? 19.890 4.889 -22.324 1.00 93.12 91 ALA A N 1
ATOM 747 C CA . ALA A 1 91 ? 19.641 4.673 -23.748 1.00 93.12 91 ALA A CA 1
ATOM 748 C C . ALA A 1 91 ? 19.525 5.997 -24.524 1.00 93.12 91 ALA A C 1
ATOM 750 O O . ALA A 1 91 ? 20.081 6.121 -25.616 1.00 93.12 91 ALA A O 1
ATOM 751 N N . LEU A 1 92 ? 18.852 7.000 -23.953 1.00 93.31 92 LEU A N 1
ATOM 752 C CA . LEU A 1 92 ? 18.730 8.326 -24.553 1.00 93.31 92 LEU A CA 1
ATOM 753 C C . LEU A 1 92 ? 20.095 9.009 -24.703 1.00 93.31 92 LEU A C 1
ATOM 755 O O . LEU A 1 92 ? 20.366 9.578 -25.759 1.00 93.31 92 LEU A O 1
ATOM 759 N N . ALA A 1 93 ? 20.962 8.912 -23.692 1.00 92.31 93 ALA A N 1
ATOM 760 C CA . ALA A 1 93 ? 22.320 9.450 -23.760 1.00 92.31 93 ALA A CA 1
ATOM 761 C C . ALA A 1 93 ? 23.125 8.820 -24.912 1.00 92.31 93 ALA A C 1
ATOM 763 O O . ALA A 1 93 ? 23.759 9.538 -25.684 1.00 92.31 93 ALA A O 1
ATOM 764 N N . ASN A 1 94 ? 23.023 7.499 -25.098 1.00 92.00 94 ASN A N 1
ATOM 765 C CA . ASN A 1 94 ? 23.682 6.801 -26.209 1.00 92.00 94 ASN A CA 1
ATOM 766 C C . ASN A 1 94 ? 23.149 7.248 -27.582 1.00 92.00 94 ASN A C 1
ATOM 768 O O . ASN A 1 94 ? 23.918 7.404 -28.529 1.00 92.00 94 ASN A O 1
ATOM 772 N N . ILE A 1 95 ? 21.836 7.474 -27.705 1.00 91.31 95 ILE A N 1
ATOM 773 C CA . ILE A 1 95 ? 21.228 7.978 -28.948 1.00 91.31 95 ILE A CA 1
ATOM 774 C C . ILE A 1 95 ? 21.703 9.403 -29.247 1.00 91.31 95 ILE A C 1
ATOM 776 O O . ILE A 1 95 ? 21.987 9.722 -30.402 1.00 91.31 95 ILE A O 1
ATOM 780 N N . GLN A 1 96 ? 21.798 10.261 -28.230 1.00 89.50 96 GLN A N 1
ATOM 781 C CA . GLN A 1 96 ? 22.297 11.626 -28.396 1.00 89.50 96 GLN A CA 1
ATOM 782 C C . GLN A 1 96 ? 23.746 11.629 -28.886 1.00 89.50 96 GLN A C 1
ATOM 784 O O . GLN A 1 96 ? 24.045 12.315 -29.863 1.00 89.50 96 GLN A O 1
ATOM 789 N N . ASP A 1 97 ? 24.615 10.821 -28.276 1.00 88.00 97 ASP A N 1
ATOM 790 C CA . ASP A 1 97 ? 26.008 10.671 -28.710 1.00 88.00 97 ASP A CA 1
ATOM 791 C C . ASP A 1 97 ? 26.099 10.192 -30.170 1.00 88.00 97 ASP A C 1
ATOM 793 O O . ASP A 1 97 ? 26.748 10.827 -31.009 1.00 88.00 97 ASP A O 1
ATOM 797 N N . ALA A 1 98 ? 25.328 9.161 -30.530 1.00 86.69 98 ALA A N 1
ATOM 798 C CA . ALA A 1 98 ? 25.242 8.687 -31.909 1.00 86.69 98 ALA A CA 1
ATOM 799 C C . ALA A 1 98 ? 24.767 9.792 -32.876 1.00 86.69 98 ALA A C 1
ATOM 801 O O . ALA A 1 98 ? 25.373 9.990 -33.930 1.00 86.69 98 ALA A O 1
ATOM 802 N N . SER A 1 99 ? 23.746 10.572 -32.512 1.00 87.44 99 SER A N 1
ATOM 803 C CA . SER A 1 99 ? 23.257 11.692 -33.331 1.00 87.44 99 SER A CA 1
ATOM 804 C C . SER A 1 99 ? 24.333 12.757 -33.573 1.00 87.44 99 SER A C 1
ATOM 806 O O . SER A 1 99 ? 24.422 13.303 -34.679 1.00 87.44 99 SER A O 1
ATOM 808 N N . TYR A 1 100 ? 25.168 13.053 -32.571 1.00 82.25 100 TYR A N 1
ATOM 809 C CA . TYR A 1 100 ? 26.293 13.976 -32.734 1.00 82.25 100 TYR A CA 1
ATOM 810 C C . TYR A 1 100 ? 27.330 13.442 -33.724 1.00 82.25 100 TYR A C 1
ATOM 812 O O . TYR A 1 100 ? 27.823 14.210 -34.557 1.00 82.25 100 TYR A O 1
ATOM 820 N N . THR A 1 101 ? 27.636 12.141 -33.680 1.00 76.88 101 THR A N 1
ATOM 821 C CA . THR A 1 101 ? 28.569 11.535 -34.643 1.00 76.88 101 THR A CA 1
ATOM 822 C C . THR A 1 101 ? 28.034 11.619 -36.073 1.00 76.88 101 THR A C 1
ATOM 824 O O . THR A 1 101 ? 28.749 12.105 -36.949 1.00 76.88 101 THR A O 1
ATOM 827 N N . VAL A 1 102 ? 26.764 11.264 -36.303 1.00 80.88 102 VAL A N 1
ATOM 828 C CA . VAL A 1 102 ? 26.121 11.331 -37.630 1.00 80.88 102 VAL A CA 1
ATOM 829 C C . VAL A 1 102 ? 26.153 12.755 -38.188 1.00 80.88 102 VAL A C 1
ATOM 831 O O . VAL A 1 102 ? 26.611 12.964 -39.309 1.00 80.88 102 VAL A O 1
ATOM 834 N N . THR A 1 103 ? 25.778 13.751 -37.378 1.00 77.69 103 THR A N 1
ATOM 835 C CA . THR A 1 103 ? 25.785 15.168 -37.793 1.00 77.69 103 THR A CA 1
ATOM 836 C C . THR A 1 103 ? 27.190 15.639 -38.205 1.00 77.69 103 THR A C 1
ATOM 838 O O . THR A 1 103 ? 27.349 16.418 -39.148 1.00 77.69 103 THR A O 1
ATOM 841 N N . ARG A 1 104 ? 28.241 15.168 -37.515 1.00 66.06 104 ARG A N 1
ATOM 842 C CA . ARG A 1 104 ? 29.638 15.487 -37.858 1.00 66.06 104 ARG A CA 1
ATOM 843 C C . ARG A 1 104 ? 30.043 14.872 -39.200 1.00 66.06 104 ARG A C 1
ATOM 845 O O . ARG A 1 104 ? 30.699 15.544 -40.000 1.00 66.06 104 ARG A O 1
ATOM 852 N N . TYR A 1 105 ? 29.650 13.626 -39.457 1.00 62.09 105 TYR A N 1
ATOM 853 C CA . TYR A 1 105 ? 29.906 12.973 -40.740 1.00 62.09 105 TYR A CA 1
ATOM 854 C C . TYR A 1 105 ? 29.204 13.699 -41.895 1.00 62.09 105 TYR A C 1
ATOM 856 O O . TYR A 1 105 ? 29.862 14.006 -42.887 1.00 62.09 105 TYR A O 1
ATOM 864 N N . GLU A 1 106 ? 27.931 14.077 -41.747 1.00 64.44 106 GLU A N 1
ATOM 865 C CA . GLU A 1 106 ? 27.200 14.822 -42.787 1.00 64.44 106 GLU A CA 1
ATOM 866 C C . GLU A 1 106 ? 27.864 16.165 -43.133 1.00 64.44 106 GLU A C 1
ATOM 868 O O . GLU A 1 106 ? 27.999 16.501 -44.312 1.00 64.44 106 GLU A O 1
ATOM 873 N N . ARG A 1 107 ? 28.363 16.909 -42.133 1.00 55.25 107 ARG A N 1
ATOM 874 C CA . ARG A 1 107 ? 29.077 18.176 -42.377 1.00 55.25 107 ARG A CA 1
ATOM 875 C C . ARG A 1 107 ? 30.378 17.969 -43.158 1.00 55.25 107 ARG A C 1
ATOM 877 O O . ARG A 1 107 ? 30.661 18.719 -44.086 1.00 55.25 107 ARG A O 1
ATOM 884 N N . THR A 1 108 ? 31.142 16.932 -42.821 1.00 57.34 108 THR A N 1
ATOM 885 C CA . THR A 1 108 ? 32.433 16.653 -43.473 1.00 57.34 108 THR A CA 1
ATOM 886 C C . THR A 1 108 ? 32.241 16.246 -44.940 1.00 57.34 108 THR A C 1
ATOM 888 O O . THR A 1 108 ? 33.011 16.652 -45.808 1.00 57.34 108 THR A O 1
ATOM 891 N N . VAL A 1 109 ? 31.171 15.503 -45.240 1.00 59.22 109 VAL A N 1
ATOM 892 C CA . VAL A 1 109 ? 30.815 15.116 -46.616 1.00 59.22 109 VAL A CA 1
ATOM 893 C C . VAL A 1 109 ? 30.253 16.306 -47.409 1.00 59.22 109 VAL A C 1
ATOM 895 O O . VAL A 1 109 ? 30.522 16.423 -48.603 1.00 59.22 109 VAL A O 1
ATOM 898 N N . SER A 1 110 ? 29.531 17.225 -46.757 1.00 58.59 110 SER A N 1
ATOM 899 C CA . SER A 1 110 ? 28.995 18.437 -47.394 1.00 58.59 110 SER A CA 1
ATOM 900 C C . SER A 1 110 ? 30.061 19.495 -47.712 1.00 58.59 110 SER A C 1
ATOM 902 O O . SER A 1 110 ? 29.879 20.255 -48.660 1.00 58.59 110 SER A O 1
ATOM 904 N N . GLU A 1 111 ? 31.142 19.583 -46.933 1.00 56.66 111 GLU A N 1
ATOM 905 C CA . GLU A 1 111 ? 32.199 20.597 -47.109 1.00 56.66 111 GLU A CA 1
ATOM 906 C C . GLU A 1 111 ? 33.406 20.076 -47.921 1.00 56.66 111 GLU A C 1
ATOM 908 O O . GLU A 1 111 ? 34.163 20.870 -48.474 1.00 56.66 111 GLU A O 1
ATOM 913 N N . GLY A 1 112 ? 33.569 18.752 -48.062 1.00 50.94 112 GLY A N 1
ATOM 914 C CA . GLY A 1 112 ? 34.664 18.121 -48.820 1.00 50.94 112 GLY A CA 1
ATOM 915 C C . GLY A 1 112 ? 34.446 17.994 -50.338 1.00 50.94 112 GLY A C 1
ATOM 916 O O . GLY A 1 112 ? 35.345 17.564 -51.060 1.00 50.94 112 GLY A O 1
ATOM 917 N N . GLY A 1 113 ? 33.272 18.371 -50.850 1.00 48.06 113 GLY A N 1
ATOM 918 C CA . GLY A 1 113 ? 32.904 18.278 -52.267 1.00 48.06 113 GLY A CA 1
ATOM 919 C C . GLY A 1 113 ? 33.376 19.465 -53.111 1.00 48.06 113 GLY A C 1
ATOM 920 O O . GLY A 1 113 ? 32.559 20.111 -53.760 1.00 48.06 113 GLY A O 1
ATOM 921 N N . GLY A 1 114 ? 34.672 19.784 -53.102 1.00 51.28 114 GLY A N 1
ATOM 922 C CA . GLY A 1 114 ? 35.181 20.873 -53.935 1.00 51.28 114 GLY A CA 1
ATOM 923 C C . GLY A 1 114 ? 36.673 21.155 -53.820 1.00 51.28 114 GLY A C 1
ATOM 924 O O . GLY A 1 114 ? 37.040 22.197 -53.301 1.00 51.28 114 GLY A O 1
ATOM 925 N N . SER A 1 115 ? 37.535 20.291 -54.364 1.00 45.75 115 SER A N 1
ATOM 926 C CA . SER A 1 115 ? 38.729 20.756 -55.089 1.00 45.75 115 SER A CA 1
ATOM 927 C C . SER A 1 115 ? 39.384 19.618 -55.865 1.00 45.75 115 SER A C 1
ATOM 929 O O . SER A 1 115 ? 39.934 18.673 -55.310 1.00 45.75 115 SER A O 1
ATOM 931 N N . SER A 1 116 ? 39.332 19.767 -57.182 1.00 56.00 116 SER A N 1
ATOM 932 C CA . SER A 1 116 ? 40.070 19.010 -58.182 1.00 56.00 116 SER A CA 1
ATOM 933 C C . SER A 1 116 ? 41.586 19.202 -58.026 1.00 56.00 116 SER A C 1
ATOM 935 O O . SER A 1 116 ? 42.044 20.326 -57.839 1.00 56.00 116 SER A O 1
ATOM 937 N N . GLY A 1 117 ? 42.354 18.126 -58.222 1.00 50.97 117 GLY A N 1
ATOM 938 C CA . GLY A 1 117 ? 43.736 18.196 -58.705 1.00 50.97 117 GLY A CA 1
ATOM 939 C C . GLY A 1 117 ? 44.828 17.805 -57.709 1.00 50.97 117 GLY A C 1
ATOM 940 O O . GLY A 1 117 ? 45.277 18.625 -56.921 1.00 50.97 117 GLY A O 1
ATOM 941 N N . SER A 1 118 ? 45.336 16.578 -57.834 1.00 42.22 118 SER A N 1
ATOM 942 C CA . SER A 1 118 ? 46.746 16.299 -58.158 1.00 42.22 118 SER A CA 1
ATOM 943 C C . SER A 1 118 ? 47.061 14.834 -57.847 1.00 42.22 118 SER A C 1
ATOM 945 O O . SER A 1 118 ? 46.921 14.368 -56.720 1.00 42.22 118 SER A O 1
ATOM 947 N N . SER A 1 119 ? 47.473 14.114 -58.882 1.00 52.97 119 SER A N 1
ATOM 948 C CA . SER A 1 119 ? 47.950 12.735 -58.877 1.00 52.97 119 SER A CA 1
ATOM 949 C C . SER A 1 119 ? 49.124 12.533 -57.911 1.00 52.97 119 SER A C 1
ATOM 951 O O . SER A 1 119 ? 50.232 13.000 -58.171 1.00 52.97 119 SER A O 1
ATOM 953 N N . SER A 1 120 ? 48.868 11.792 -56.837 1.00 54.00 120 SER A N 1
ATOM 954 C CA . SER A 1 120 ? 49.848 11.223 -55.907 1.00 54.00 120 SER A CA 1
ATOM 955 C C . SER A 1 120 ? 49.445 9.766 -55.636 1.00 54.00 120 SER A C 1
ATOM 957 O O . SER A 1 120 ? 48.274 9.438 -55.822 1.00 54.00 120 SER A O 1
ATOM 959 N N . PRO A 1 121 ? 50.401 8.882 -55.300 1.00 49.94 121 PRO A N 1
ATOM 960 C CA . PRO A 1 121 ? 50.278 7.431 -55.463 1.00 49.94 121 PRO A CA 1
ATOM 961 C C . PRO A 1 121 ? 49.047 6.898 -54.731 1.00 49.94 121 PRO A C 1
ATOM 963 O O . PRO A 1 121 ? 48.842 7.284 -53.585 1.00 49.94 121 PRO A O 1
ATOM 966 N N . ASP A 1 122 ? 48.262 6.050 -55.409 1.00 56.72 122 ASP A N 1
ATOM 967 C CA . ASP A 1 122 ? 46.966 5.503 -54.975 1.00 56.72 122 ASP A CA 1
ATOM 968 C C . ASP A 1 122 ? 46.939 5.161 -53.477 1.00 56.72 122 ASP A C 1
ATOM 970 O O . ASP A 1 122 ? 47.313 4.069 -53.042 1.00 56.72 122 ASP A O 1
ATOM 974 N N . VAL A 1 123 ? 46.490 6.125 -52.674 1.00 56.38 123 VAL A N 1
ATOM 975 C CA . VAL A 1 123 ? 46.075 5.902 -51.295 1.00 56.38 123 VAL A CA 1
ATOM 976 C C . VAL A 1 123 ? 44.740 5.185 -51.400 1.00 56.38 123 VAL A C 1
ATOM 978 O O . VAL A 1 123 ? 43.765 5.759 -51.881 1.00 56.38 123 VAL A O 1
ATOM 981 N N . LEU A 1 124 ? 44.717 3.914 -51.004 1.00 57.22 124 LEU A N 1
ATOM 982 C CA . LEU A 1 124 ? 43.574 3.030 -51.246 1.00 57.22 124 LEU A CA 1
ATOM 983 C C . LEU A 1 124 ? 42.303 3.485 -50.509 1.00 57.22 124 LEU A C 1
ATOM 985 O O . LEU A 1 124 ? 41.205 3.232 -50.996 1.00 57.22 124 LEU A O 1
ATOM 989 N N . ASP A 1 125 ? 42.443 4.125 -49.342 1.00 61.62 125 ASP A N 1
ATOM 990 C CA . ASP A 1 125 ? 41.345 4.720 -48.567 1.00 61.62 125 ASP A CA 1
ATOM 991 C C . ASP A 1 125 ? 41.901 5.618 -47.439 1.00 61.62 125 ASP A C 1
ATOM 993 O O . ASP A 1 125 ? 43.084 5.532 -47.084 1.00 61.62 125 ASP A O 1
ATOM 997 N N . SER A 1 126 ? 41.043 6.424 -46.809 1.00 61.75 126 SER A N 1
ATOM 998 C CA . SER A 1 126 ? 41.342 7.098 -45.537 1.00 61.75 126 SER A CA 1
ATOM 999 C C . SER A 1 126 ? 40.326 6.692 -44.466 1.00 61.75 126 SER A C 1
ATOM 1001 O O . SER A 1 126 ? 39.126 6.583 -44.720 1.00 61.75 126 SER A O 1
ATOM 1003 N N . LYS A 1 127 ? 40.796 6.424 -43.243 1.00 62.25 127 LYS A N 1
ATOM 1004 C CA . LYS A 1 127 ? 39.922 6.128 -42.098 1.00 62.25 127 LYS A CA 1
ATOM 1005 C C . LYS A 1 127 ? 40.023 7.274 -41.108 1.00 62.25 127 LYS A C 1
ATOM 1007 O O . LYS A 1 127 ? 41.069 7.497 -40.523 1.00 62.25 127 LYS A O 1
ATOM 1012 N N . ALA A 1 128 ? 38.919 7.996 -40.941 1.00 55.69 128 ALA A N 1
ATOM 1013 C CA . ALA A 1 128 ? 38.854 9.138 -40.034 1.00 55.69 128 ALA A CA 1
ATOM 1014 C C . ALA A 1 128 ? 38.685 8.736 -38.557 1.00 55.69 128 ALA A C 1
ATOM 1016 O O . ALA A 1 128 ? 38.765 9.580 -37.664 1.00 55.69 128 ALA A O 1
ATOM 1017 N N . THR A 1 129 ? 38.353 7.473 -38.287 1.00 54.47 129 THR A N 1
ATOM 1018 C CA . THR A 1 129 ? 38.203 6.908 -36.941 1.00 54.47 129 THR A CA 1
ATOM 1019 C C . THR A 1 129 ? 38.421 5.401 -37.059 1.00 54.47 129 THR A C 1
ATOM 1021 O O . THR A 1 129 ? 37.886 4.801 -37.992 1.00 54.47 129 THR A O 1
ATOM 1024 N N . GLY A 1 130 ? 39.242 4.814 -36.179 1.00 68.06 130 GLY A N 1
ATOM 1025 C CA . GLY A 1 130 ? 39.753 3.437 -36.285 1.00 68.06 130 GLY A CA 1
ATOM 1026 C C . GLY A 1 130 ? 38.757 2.361 -36.759 1.00 68.06 130 GLY A C 1
ATOM 1027 O O . GLY A 1 130 ? 37.552 2.445 -36.539 1.00 68.06 130 GLY A O 1
ATOM 1028 N N . GLY A 1 131 ? 39.271 1.313 -37.408 1.00 68.56 131 GLY A N 1
ATOM 1029 C CA . GLY A 1 131 ? 38.459 0.240 -37.986 1.00 68.56 131 GLY A CA 1
ATOM 1030 C C . GLY A 1 131 ? 39.300 -0.850 -38.649 1.00 68.56 131 GLY A C 1
ATOM 1031 O O . GLY A 1 131 ? 40.524 -0.755 -38.719 1.00 68.56 131 GLY A O 1
ATOM 1032 N N . TYR A 1 132 ? 38.637 -1.904 -39.129 1.00 68.88 132 TYR A N 1
ATOM 1033 C CA . TYR A 1 132 ? 39.305 -3.009 -39.815 1.00 68.88 132 TYR A CA 1
ATOM 1034 C C . TYR A 1 132 ? 39.759 -2.588 -41.219 1.00 68.88 132 TYR A C 1
ATOM 1036 O O . TYR A 1 132 ? 38.958 -2.086 -42.012 1.00 68.88 132 TYR A O 1
ATOM 1044 N N . ILE A 1 133 ? 41.039 -2.809 -41.526 1.00 69.56 133 ILE A N 1
ATOM 1045 C CA . ILE A 1 133 ? 41.619 -2.562 -42.847 1.00 69.56 133 ILE A CA 1
ATOM 1046 C C . ILE A 1 133 ? 41.645 -3.900 -43.603 1.00 69.56 133 ILE A C 1
ATOM 1048 O O . ILE A 1 133 ? 42.402 -4.794 -43.225 1.00 69.56 133 ILE A O 1
ATOM 1052 N N . PRO A 1 134 ? 40.820 -4.069 -44.653 1.00 66.50 134 PRO A N 1
ATOM 1053 C CA . PRO A 1 134 ? 40.621 -5.370 -45.289 1.00 66.50 134 PRO A CA 1
ATOM 1054 C C . PRO A 1 134 ? 41.772 -5.798 -46.210 1.00 66.50 134 PRO A C 1
ATOM 1056 O O . PRO A 1 134 ? 41.816 -6.956 -46.618 1.00 66.50 134 PRO A O 1
ATOM 1059 N N . GLN A 1 135 ? 42.669 -4.879 -46.586 1.00 69.50 135 GLN A N 1
ATOM 1060 C CA . GLN A 1 135 ? 43.728 -5.118 -47.569 1.00 69.50 135 GLN A CA 1
ATOM 1061 C C . GLN A 1 135 ? 45.030 -4.435 -47.143 1.00 69.50 135 GLN A C 1
ATOM 1063 O O . GLN A 1 135 ? 45.018 -3.378 -46.521 1.00 69.50 135 GLN A O 1
ATOM 1068 N N . THR A 1 136 ? 46.172 -5.022 -47.485 1.00 64.38 136 THR A N 1
ATOM 1069 C CA . THR A 1 136 ? 47.490 -4.430 -47.236 1.00 64.38 136 THR A CA 1
ATOM 1070 C C . THR A 1 136 ? 47.813 -3.355 -48.274 1.00 64.38 136 THR A C 1
ATOM 1072 O O . THR A 1 136 ? 47.703 -3.590 -49.474 1.00 64.38 136 THR A O 1
ATOM 1075 N N . GLY A 1 137 ? 48.264 -2.184 -47.822 1.00 67.44 137 GLY A N 1
ATOM 1076 C CA . GLY A 1 137 ? 48.667 -1.083 -48.698 1.00 67.44 137 GLY A CA 1
ATOM 1077 C C . GLY A 1 137 ? 48.922 0.220 -47.934 1.00 67.44 137 GLY A C 1
ATOM 1078 O O . GLY A 1 137 ? 48.794 0.239 -46.708 1.00 67.44 137 GLY A O 1
ATOM 1079 N N . PRO A 1 138 ? 49.322 1.302 -48.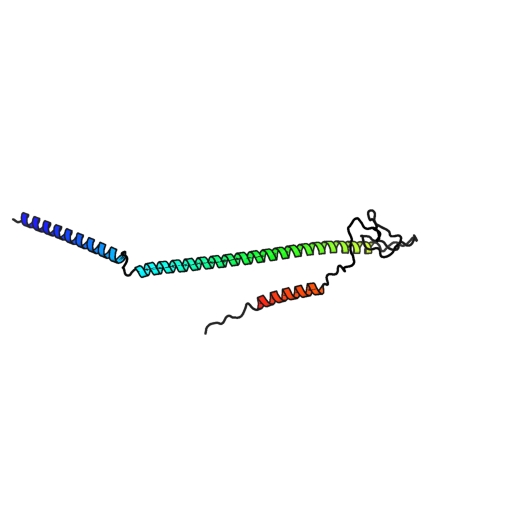625 1.00 65.00 138 PRO A N 1
ATOM 1080 C CA . PRO A 1 138 ? 49.493 2.609 -48.005 1.00 65.00 138 PRO A CA 1
ATOM 1081 C C . PRO A 1 138 ? 48.124 3.221 -47.669 1.00 65.00 138 PRO A C 1
ATOM 1083 O O . PRO A 1 138 ? 47.333 3.527 -48.559 1.00 65.00 138 PRO A O 1
ATOM 1086 N N . TYR A 1 139 ? 47.865 3.414 -46.375 1.00 69.94 139 TYR A N 1
ATOM 1087 C CA . TYR A 1 139 ? 46.688 4.119 -45.862 1.00 69.94 139 TYR A CA 1
ATOM 1088 C C . TYR A 1 139 ? 47.115 5.413 -45.180 1.00 69.94 139 TYR A C 1
ATOM 1090 O O . TYR A 1 139 ? 48.149 5.462 -44.508 1.00 69.94 139 TYR A O 1
ATOM 1098 N N . LEU A 1 140 ? 46.304 6.456 -45.340 1.00 72.75 140 LEU A N 1
ATOM 1099 C CA . LEU A 1 140 ? 46.504 7.707 -44.623 1.00 72.75 140 LEU A CA 1
ATOM 1100 C C . LEU A 1 140 ? 45.837 7.594 -43.248 1.00 72.75 140 LEU A C 1
ATOM 1102 O O . LEU A 1 140 ? 44.623 7.406 -43.162 1.00 72.75 140 LEU A O 1
ATOM 1106 N N . LEU A 1 141 ? 46.643 7.682 -42.193 1.00 72.62 141 LEU A N 1
ATOM 1107 C CA . LEU A 1 141 ? 46.200 7.617 -40.800 1.00 72.62 141 LEU A CA 1
ATOM 1108 C C . LEU A 1 141 ? 46.243 9.001 -40.172 1.00 72.62 141 LEU A C 1
ATOM 1110 O O . LEU A 1 141 ? 47.043 9.854 -40.573 1.00 72.62 141 LEU A O 1
ATOM 1114 N N . HIS A 1 142 ? 45.416 9.216 -39.157 1.00 70.62 142 HIS A N 1
ATOM 1115 C CA . HIS A 1 142 ? 45.465 10.454 -38.398 1.00 70.62 142 HIS A CA 1
ATOM 1116 C C . HIS A 1 142 ? 46.646 10.434 -37.416 1.00 70.62 142 HIS A C 1
ATOM 1118 O O . HIS A 1 142 ? 47.102 9.385 -36.954 1.00 70.62 142 HIS A O 1
ATOM 1124 N N . GLN A 1 143 ? 47.173 11.617 -37.089 1.00 63.88 143 GLN A N 1
ATOM 1125 C CA . GLN A 1 143 ? 48.286 11.738 -36.150 1.00 63.88 143 GLN A CA 1
ATOM 1126 C C . GLN A 1 143 ? 47.875 11.186 -34.773 1.00 63.88 143 GLN A C 1
ATOM 1128 O O . GLN A 1 143 ? 46.954 11.704 -34.147 1.00 63.88 143 GLN A O 1
ATOM 1133 N N . GLY A 1 144 ? 48.576 10.149 -34.305 1.00 71.44 144 GLY A N 1
ATOM 1134 C CA . GLY A 1 144 ? 48.288 9.462 -33.039 1.00 71.44 144 GLY A CA 1
ATOM 1135 C C . GLY A 1 144 ? 47.571 8.115 -33.183 1.00 71.44 144 GLY A C 1
ATOM 1136 O O . GLY A 1 144 ? 47.397 7.428 -32.180 1.00 71.44 144 GLY A O 1
ATOM 1137 N N . GLU A 1 145 ? 47.193 7.708 -34.398 1.00 68.50 145 GLU A N 1
ATOM 1138 C CA . GLU A 1 145 ? 46.687 6.359 -34.668 1.00 68.50 145 GLU A CA 1
ATOM 1139 C C . GLU A 1 145 ? 47.837 5.375 -34.936 1.00 68.50 145 GLU A C 1
ATOM 1141 O O . GLU A 1 145 ? 48.808 5.697 -35.622 1.00 68.50 145 GLU A O 1
ATOM 1146 N N . THR A 1 146 ? 47.707 4.152 -34.416 1.00 73.69 146 THR A N 1
ATOM 1147 C CA . THR A 1 146 ? 48.670 3.060 -34.620 1.00 73.69 146 THR A CA 1
ATOM 1148 C C . THR A 1 146 ? 47.966 1.893 -35.297 1.00 73.69 146 THR A C 1
ATOM 1150 O O . THR A 1 146 ? 46.926 1.434 -34.826 1.00 73.69 146 THR A O 1
ATOM 1153 N N . VAL A 1 147 ? 48.543 1.381 -36.384 1.00 73.31 147 VAL A N 1
ATOM 1154 C CA . VAL A 1 147 ? 48.066 0.143 -37.015 1.00 73.31 147 VAL A CA 1
ATOM 1155 C C . VAL A 1 147 ? 48.594 -1.031 -36.219 1.00 73.31 147 VAL A C 1
ATOM 1157 O O . VAL A 1 147 ? 49.801 -1.156 -36.037 1.00 73.31 147 VAL A O 1
ATOM 1160 N N . ILE A 1 148 ? 47.689 -1.902 -35.785 1.00 70.94 148 ILE A N 1
ATOM 1161 C CA . ILE A 1 148 ? 48.047 -3.187 -35.194 1.00 70.94 148 ILE A CA 1
ATOM 1162 C C . ILE A 1 148 ? 47.948 -4.227 -36.315 1.00 70.94 148 ILE A C 1
ATOM 1164 O O . ILE A 1 148 ? 46.844 -4.473 -36.813 1.00 70.94 148 ILE A O 1
ATOM 1168 N N . PRO A 1 149 ? 49.069 -4.817 -36.763 1.00 70.56 149 PRO A N 1
ATOM 1169 C CA . PRO A 1 149 ? 49.034 -5.904 -37.729 1.00 70.56 149 PRO A CA 1
ATOM 1170 C C . PRO A 1 149 ? 48.192 -7.059 -37.186 1.00 70.56 149 PRO A C 1
ATOM 1172 O O . PRO A 1 149 ? 48.299 -7.404 -36.013 1.00 70.56 149 PRO A O 1
ATOM 1175 N N . ALA A 1 150 ? 47.423 -7.730 -38.048 1.00 65.62 150 ALA A N 1
ATOM 1176 C CA . ALA A 1 150 ? 46.597 -8.878 -37.649 1.00 65.62 150 ALA A CA 1
ATOM 1177 C C . ALA A 1 150 ? 47.395 -10.014 -36.968 1.00 65.62 150 ALA A C 1
ATOM 1179 O O . ALA A 1 150 ? 46.822 -10.854 -36.280 1.00 65.62 150 ALA A O 1
ATOM 1180 N N . ASN A 1 151 ? 48.719 -10.023 -37.150 1.00 63.19 151 ASN A N 1
ATOM 1181 C CA . ASN A 1 151 ? 49.635 -11.035 -36.635 1.00 63.19 151 ASN A CA 1
ATOM 1182 C C . ASN A 1 151 ? 50.337 -10.609 -35.329 1.00 63.19 151 ASN A C 1
ATOM 1184 O O . ASN A 1 151 ? 51.071 -11.413 -34.754 1.00 63.19 151 ASN A O 1
ATOM 1188 N N . GLU A 1 152 ? 50.144 -9.372 -34.857 1.00 55.09 152 GLU A N 1
ATOM 1189 C CA . GLU A 1 152 ? 50.712 -8.883 -33.598 1.00 55.09 152 GLU A CA 1
ATOM 1190 C C . GLU A 1 152 ? 49.661 -8.939 -32.484 1.00 55.09 152 GLU A C 1
ATOM 1192 O O . GLU A 1 152 ? 48.720 -8.152 -32.417 1.00 55.09 152 GLU A O 1
ATOM 1197 N N . SER A 1 153 ? 49.831 -9.900 -31.576 1.00 50.47 153 SER A N 1
ATOM 1198 C CA . SER A 1 153 ? 49.036 -9.999 -30.355 1.00 50.47 153 SER A CA 1
ATOM 1199 C C . SER A 1 153 ? 49.529 -8.963 -29.343 1.00 50.47 153 SER A C 1
ATOM 1201 O O . SER A 1 153 ? 50.600 -9.135 -28.758 1.00 50.47 153 SER A O 1
ATOM 1203 N N . MET A 1 154 ? 48.736 -7.927 -29.061 1.00 49.12 154 MET A N 1
ATOM 1204 C CA . MET A 1 154 ? 48.964 -7.075 -27.890 1.00 49.12 154 MET A CA 1
ATOM 1205 C C . MET A 1 154 ? 48.705 -7.899 -26.624 1.00 49.12 154 MET A C 1
ATOM 1207 O O . MET A 1 154 ? 47.558 -8.088 -26.234 1.00 49.12 154 MET A O 1
ATOM 1211 N N . GLY A 1 155 ? 49.776 -8.449 -26.042 1.00 48.03 155 GLY A N 1
ATOM 1212 C CA . GLY A 1 155 ? 49.833 -9.096 -24.724 1.00 48.03 155 GLY A CA 1
ATOM 1213 C C . GLY A 1 155 ? 48.508 -9.651 -24.187 1.00 48.03 155 GLY A C 1
ATOM 1214 O O . GLY A 1 155 ? 47.785 -8.947 -23.492 1.00 48.03 155 GLY A O 1
ATOM 1215 N N . ASN A 1 156 ? 48.213 -10.924 -24.466 1.00 46.38 156 ASN A N 1
ATOM 1216 C CA . ASN A 1 156 ? 47.084 -11.690 -23.912 1.00 46.38 156 ASN A CA 1
ATOM 1217 C C . ASN A 1 156 ? 45.658 -11.138 -24.120 1.00 46.38 156 ASN A C 1
ATOM 1219 O O . ASN A 1 156 ? 44.718 -11.735 -23.593 1.00 46.38 156 ASN A O 1
ATOM 1223 N N . VAL A 1 157 ? 45.441 -10.080 -24.906 1.00 47.06 157 VAL A N 1
ATOM 1224 C CA . VAL A 1 157 ? 44.084 -9.658 -25.287 1.00 47.06 157 VAL A CA 1
ATOM 1225 C C . VAL A 1 157 ? 43.766 -10.201 -26.677 1.00 47.06 157 VAL A C 1
ATOM 1227 O O . VAL A 1 157 ? 44.056 -9.589 -27.702 1.00 47.06 157 VAL A O 1
ATOM 1230 N N . GLN A 1 158 ? 43.175 -11.395 -26.711 1.00 43.84 158 GLN A N 1
ATOM 1231 C CA . GLN A 1 158 ? 42.688 -12.016 -27.938 1.00 43.84 158 GLN A CA 1
ATOM 1232 C C . GLN A 1 158 ? 41.323 -11.399 -28.285 1.00 43.84 158 GLN A C 1
ATOM 1234 O O . GLN A 1 158 ? 40.290 -11.814 -27.759 1.00 43.84 158 GLN A O 1
ATOM 1239 N N . VAL A 1 159 ? 41.306 -10.359 -29.125 1.00 48.50 159 VAL A N 1
ATOM 1240 C CA . VAL A 1 159 ? 40.051 -9.743 -29.587 1.00 48.50 159 VAL A CA 1
ATOM 1241 C C . VAL A 1 159 ? 39.457 -10.629 -30.679 1.00 48.50 159 VAL A C 1
ATOM 1243 O O . VAL A 1 159 ? 39.869 -10.593 -31.837 1.00 48.50 159 VAL A O 1
ATOM 1246 N N . ASN A 1 160 ? 38.528 -11.495 -30.282 1.00 45.00 160 ASN A N 1
ATOM 1247 C CA . ASN A 1 160 ? 37.926 -12.480 -31.165 1.00 45.00 160 ASN A CA 1
ATOM 1248 C C . ASN A 1 160 ? 36.713 -11.871 -31.892 1.00 45.00 160 ASN A C 1
ATOM 1250 O O . ASN A 1 160 ? 35.625 -11.783 -31.329 1.00 45.00 160 ASN A O 1
ATOM 1254 N N . PHE A 1 161 ? 36.888 -11.448 -33.146 1.00 51.81 161 PHE A N 1
ATOM 1255 C CA . PHE A 1 161 ? 35.817 -10.860 -33.969 1.00 51.81 161 PHE A CA 1
ATOM 1256 C C . PHE A 1 161 ? 34.899 -11.905 -34.637 1.00 51.81 161 PHE A C 1
ATOM 1258 O O . PHE A 1 161 ? 34.149 -11.582 -35.554 1.00 51.81 161 PHE A O 1
ATOM 1265 N N . THR A 1 162 ? 34.940 -13.172 -34.209 1.00 45.31 162 THR A N 1
ATOM 1266 C CA . THR A 1 162 ? 34.170 -14.266 -34.837 1.00 45.31 162 THR A CA 1
ATOM 1267 C C . THR A 1 162 ? 32.695 -14.304 -34.439 1.00 45.31 162 THR A C 1
ATOM 1269 O O . THR A 1 162 ? 31.961 -15.149 -34.946 1.00 45.31 162 THR A O 1
ATOM 1272 N N . GLN A 1 163 ? 32.235 -13.426 -33.546 1.00 45.03 163 GLN A N 1
ATOM 1273 C CA . GLN A 1 163 ? 30.811 -13.312 -33.242 1.00 45.03 163 GLN A CA 1
ATOM 1274 C C . GLN A 1 163 ? 30.241 -12.029 -33.854 1.00 45.03 163 GLN A C 1
ATOM 1276 O O . GLN A 1 163 ? 30.757 -10.946 -33.567 1.00 45.03 163 GLN A O 1
ATOM 1281 N N . PRO A 1 164 ? 29.190 -12.120 -34.691 1.00 45.03 164 PRO A N 1
ATOM 1282 C CA . PRO A 1 164 ? 28.501 -10.937 -35.172 1.00 45.03 164 PRO A CA 1
ATOM 1283 C C . PRO A 1 164 ? 27.925 -10.177 -33.976 1.00 45.03 164 PRO A C 1
ATOM 1285 O O . PRO A 1 164 ? 27.093 -10.696 -33.236 1.00 45.03 164 PRO A O 1
ATOM 1288 N N . VAL A 1 165 ? 28.349 -8.924 -33.801 1.00 52.12 165 VAL A N 1
ATOM 1289 C CA . VAL A 1 165 ? 27.761 -7.961 -32.854 1.00 52.12 165 VAL A CA 1
ATOM 1290 C C . VAL A 1 165 ? 26.438 -7.444 -33.435 1.00 52.12 165 VAL A C 1
ATOM 1292 O O . VAL A 1 165 ? 26.220 -6.251 -33.621 1.00 52.12 165 VAL A O 1
ATOM 1295 N N . PHE A 1 166 ? 25.551 -8.371 -33.781 1.00 47.59 166 PHE A N 1
ATOM 1296 C CA . PHE A 1 166 ? 24.177 -8.103 -34.155 1.00 47.59 166 PHE A CA 1
ATOM 1297 C C . PHE A 1 166 ? 23.330 -8.903 -33.178 1.00 47.59 166 PHE A C 1
ATOM 1299 O O . PHE A 1 166 ? 23.123 -10.098 -33.337 1.00 47.59 166 PHE A O 1
ATOM 1306 N N . PHE A 1 167 ? 22.883 -8.247 -32.109 1.00 48.66 167 PHE A N 1
ATOM 1307 C CA . PHE A 1 167 ? 21.726 -8.746 -31.386 1.00 48.66 167 PHE A CA 1
ATOM 1308 C C . PHE A 1 167 ? 20.577 -8.772 -32.392 1.00 48.66 167 PHE A C 1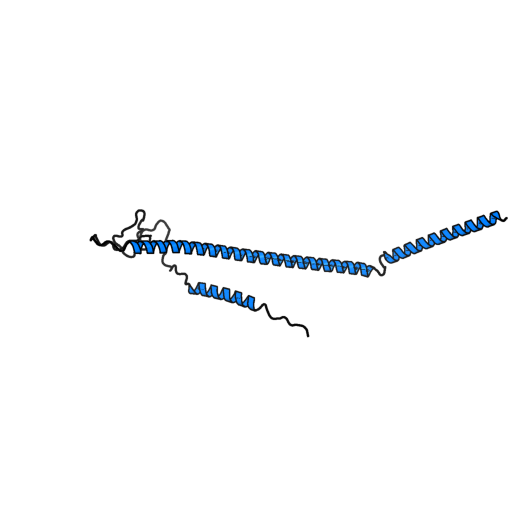
ATOM 1310 O O . PHE A 1 167 ? 20.163 -7.709 -32.863 1.00 48.66 167 PHE A O 1
ATOM 1317 N N . ASP A 1 168 ? 20.113 -9.967 -32.756 1.00 54.03 168 ASP A N 1
ATOM 1318 C CA . ASP A 1 168 ? 18.964 -10.142 -33.634 1.00 54.03 168 ASP A CA 1
ATOM 1319 C C . ASP A 1 168 ? 17.774 -9.394 -33.022 1.00 54.03 168 ASP A C 1
ATOM 1321 O O . ASP A 1 168 ? 17.190 -9.760 -31.995 1.00 54.03 168 ASP A O 1
ATOM 1325 N N . ARG A 1 169 ? 17.479 -8.247 -33.639 1.00 57.28 169 ARG A N 1
ATOM 1326 C CA . ARG A 1 169 ? 16.473 -7.273 -33.209 1.00 57.28 169 ARG A CA 1
ATOM 1327 C C . ARG A 1 169 ? 15.092 -7.919 -33.074 1.00 57.28 169 ARG A C 1
ATOM 1329 O O . ARG A 1 169 ? 14.279 -7.437 -32.298 1.00 57.28 169 ARG A O 1
ATOM 1336 N N . GLU A 1 170 ? 14.831 -9.005 -33.797 1.00 53.34 170 GLU A N 1
ATOM 1337 C CA . GLU A 1 170 ? 13.553 -9.717 -33.783 1.00 53.34 170 GLU A CA 1
ATOM 1338 C C . GLU A 1 170 ? 13.311 -10.509 -32.497 1.00 53.34 170 GLU A C 1
ATOM 1340 O O . GLU A 1 170 ? 12.234 -10.386 -31.918 1.00 53.34 170 GLU A O 1
ATOM 1345 N N . ASP A 1 171 ? 14.292 -11.245 -31.972 1.00 59.69 171 ASP A N 1
ATOM 1346 C CA . ASP A 1 171 ? 14.079 -12.073 -30.774 1.00 59.69 171 ASP A CA 1
ATOM 1347 C C . ASP A 1 171 ? 13.890 -11.232 -29.508 1.00 59.69 171 ASP A C 1
ATOM 1349 O O . ASP A 1 171 ? 13.099 -11.566 -28.617 1.00 59.69 171 ASP A O 1
ATOM 1353 N N . THR A 1 172 ? 14.592 -10.102 -29.435 1.00 61.81 172 THR A N 1
ATOM 1354 C CA . THR A 1 172 ? 14.438 -9.134 -28.341 1.00 61.81 172 THR A CA 1
ATOM 1355 C C . THR A 1 172 ? 13.114 -8.376 -28.439 1.00 61.81 172 THR A C 1
ATOM 1357 O O . THR A 1 172 ? 12.443 -8.197 -27.419 1.00 61.81 172 THR A O 1
ATOM 1360 N N . MET A 1 173 ? 12.675 -8.017 -29.649 1.00 60.09 173 MET A N 1
ATOM 1361 C CA . MET A 1 173 ? 11.384 -7.361 -29.876 1.00 60.09 173 MET A CA 1
ATOM 1362 C C . MET A 1 173 ? 10.206 -8.309 -29.622 1.00 60.09 173 MET A C 1
ATOM 1364 O O . MET A 1 173 ? 9.236 -7.913 -28.979 1.00 60.09 173 MET A O 1
ATOM 1368 N N . ASN A 1 174 ? 10.312 -9.578 -30.021 1.00 68.62 174 ASN A N 1
ATOM 1369 C CA . ASN A 1 174 ? 9.292 -10.594 -29.761 1.00 68.62 174 ASN A CA 1
ATOM 1370 C C . ASN A 1 174 ? 9.130 -10.854 -28.255 1.00 68.62 174 ASN A C 1
ATOM 1372 O O . ASN A 1 174 ? 8.005 -10.897 -27.756 1.00 68.62 174 ASN A O 1
ATOM 1376 N N . LYS A 1 175 ? 10.232 -10.921 -27.493 1.00 69.38 175 LYS A N 1
ATOM 1377 C CA . LYS A 1 175 ? 10.174 -11.002 -26.019 1.00 69.38 175 LYS A CA 1
ATOM 1378 C C . LYS A 1 175 ? 9.563 -9.753 -25.380 1.00 69.38 175 LYS A C 1
ATOM 1380 O O . LYS A 1 175 ? 8.853 -9.867 -24.383 1.00 69.38 175 LYS A O 1
ATOM 1385 N N . PHE A 1 176 ? 9.811 -8.573 -25.942 1.00 61.28 176 PHE A N 1
ATOM 1386 C CA . PHE A 1 176 ? 9.258 -7.312 -25.448 1.00 61.28 176 PHE A CA 1
ATOM 1387 C C . PHE A 1 176 ? 7.747 -7.195 -25.707 1.00 61.28 176 PHE A C 1
ATOM 1389 O O . PHE A 1 176 ? 6.988 -6.857 -24.797 1.00 61.28 176 PHE A O 1
ATOM 1396 N N . VAL A 1 177 ? 7.288 -7.560 -26.908 1.00 70.38 177 VAL A N 1
ATOM 1397 C CA . VAL A 1 177 ? 5.861 -7.593 -27.271 1.00 70.38 177 VAL A CA 1
ATOM 1398 C C . VAL A 1 177 ? 5.099 -8.625 -26.436 1.00 70.38 177 VAL A C 1
ATOM 1400 O O . VAL A 1 177 ? 4.001 -8.333 -25.957 1.00 70.38 177 VAL A O 1
ATOM 1403 N N . ASP A 1 178 ? 5.686 -9.798 -26.187 1.00 71.81 178 ASP A N 1
ATOM 1404 C CA . ASP A 1 178 ? 5.072 -10.833 -25.347 1.00 71.81 178 ASP A CA 1
ATOM 1405 C C . ASP A 1 178 ? 4.953 -10.379 -23.875 1.00 71.81 178 ASP A C 1
ATOM 1407 O O . ASP A 1 178 ? 3.948 -10.627 -23.202 1.00 71.81 178 ASP A O 1
ATOM 1411 N N . MET A 1 179 ? 5.934 -9.617 -23.381 1.00 65.38 179 MET A N 1
ATOM 1412 C CA . MET A 1 179 ? 5.905 -9.028 -22.038 1.00 65.38 179 MET A CA 1
ATOM 1413 C C . MET A 1 179 ? 4.824 -7.945 -21.895 1.00 65.38 179 MET A C 1
ATOM 1415 O O . MET A 1 179 ? 4.098 -7.929 -20.897 1.00 65.38 179 MET A O 1
ATOM 1419 N N . ILE A 1 180 ? 4.668 -7.081 -22.905 1.00 66.12 180 ILE A N 1
ATOM 1420 C CA . ILE A 1 180 ? 3.615 -6.055 -22.948 1.00 66.12 180 ILE A CA 1
ATOM 1421 C C . ILE A 1 180 ? 2.231 -6.707 -23.033 1.00 66.12 180 ILE A C 1
ATOM 1423 O O . ILE A 1 180 ? 1.341 -6.350 -22.259 1.00 66.12 180 ILE A O 1
ATOM 1427 N N . SER A 1 181 ? 2.062 -7.705 -23.902 1.00 65.06 181 SER A N 1
ATOM 1428 C CA . SER A 1 181 ? 0.786 -8.412 -24.089 1.00 65.06 181 SER A CA 1
ATOM 1429 C C . SER A 1 181 ? 0.337 -9.106 -22.796 1.00 65.06 181 SER A C 1
ATOM 1431 O O . SER A 1 181 ? -0.787 -8.902 -22.333 1.00 65.06 181 SER A O 1
ATOM 1433 N N . LYS A 1 182 ? 1.256 -9.797 -22.103 1.00 65.50 182 LYS A N 1
ATOM 1434 C CA . LYS A 1 182 ? 1.002 -10.400 -20.777 1.00 65.50 182 LYS A CA 1
ATOM 1435 C C . LYS A 1 182 ? 0.711 -9.377 -19.673 1.00 65.50 182 LYS A C 1
ATOM 1437 O O . LYS A 1 182 ? 0.125 -9.738 -18.644 1.00 65.50 182 LYS A O 1
ATOM 1442 N N . GLY A 1 183 ? 1.156 -8.131 -19.828 1.00 55.53 183 GLY A N 1
ATOM 1443 C CA . GLY A 1 183 ? 0.847 -7.024 -18.920 1.00 55.53 183 GLY A CA 1
ATOM 1444 C C . GLY A 1 183 ? -0.538 -6.416 -19.166 1.00 55.53 183 GLY A C 1
ATOM 1445 O O . GLY A 1 183 ? -1.237 -6.078 -18.208 1.00 55.53 183 GLY A O 1
ATOM 1446 N N . ILE A 1 184 ? -0.953 -6.317 -20.432 1.00 55.91 184 ILE A N 1
ATOM 1447 C CA . ILE A 1 184 ? -2.247 -5.755 -20.848 1.00 55.91 184 ILE A CA 1
ATOM 1448 C C . ILE A 1 184 ? -3.398 -6.725 -20.534 1.00 55.91 184 ILE A C 1
ATOM 1450 O O . ILE A 1 184 ? -4.384 -6.306 -19.922 1.00 55.91 184 ILE A O 1
ATOM 1454 N N . ASP A 1 185 ? -3.247 -8.025 -20.813 1.00 55.72 185 ASP A N 1
ATOM 1455 C CA . ASP A 1 185 ? -4.289 -9.032 -20.532 1.00 55.72 185 ASP A CA 1
ATOM 1456 C C . ASP A 1 185 ? -4.605 -9.170 -19.033 1.00 55.72 185 ASP A C 1
ATOM 1458 O O . ASP A 1 185 ? -5.755 -9.384 -18.634 1.00 55.72 185 ASP A O 1
ATOM 1462 N N . ARG A 1 186 ? -3.604 -8.978 -18.163 1.00 54.34 186 ARG A N 1
ATOM 1463 C CA . ARG A 1 186 ? -3.807 -8.997 -16.705 1.00 54.34 186 ARG A CA 1
ATOM 1464 C C . ARG A 1 186 ? -4.596 -7.791 -16.192 1.00 54.34 186 ARG A C 1
ATOM 1466 O O . ARG A 1 186 ? -5.269 -7.913 -15.172 1.00 54.34 186 ARG A O 1
ATOM 1473 N N . LYS A 1 187 ? -4.565 -6.655 -16.896 1.00 49.66 187 LYS A N 1
ATOM 1474 C CA . LYS A 1 187 ? -5.343 -5.458 -16.535 1.00 49.66 187 LYS A CA 1
ATOM 1475 C C . LYS A 1 187 ? -6.755 -5.456 -17.123 1.00 49.66 187 LYS A C 1
ATOM 1477 O O . LYS A 1 187 ? -7.628 -4.819 -16.542 1.00 49.66 187 LYS A O 1
ATOM 1482 N N . GLN A 1 188 ? -7.012 -6.190 -18.208 1.00 49.38 188 GLN A N 1
ATOM 1483 C CA . GLN A 1 188 ? -8.356 -6.284 -18.795 1.00 49.38 188 GLN A CA 1
ATOM 1484 C C . GLN A 1 188 ? -9.250 -7.363 -18.159 1.00 49.38 188 GLN A C 1
ATOM 1486 O O . GLN A 1 188 ? -10.467 -7.269 -18.269 1.00 49.38 188 GLN A O 1
ATOM 1491 N N . ARG A 1 189 ? -8.701 -8.338 -17.413 1.00 49.47 189 ARG A N 1
ATOM 1492 C CA . ARG A 1 189 ? -9.514 -9.294 -16.622 1.00 49.47 189 ARG A CA 1
ATOM 1493 C C . ARG A 1 189 ? -9.978 -8.762 -15.253 1.00 49.47 189 ARG A C 1
ATOM 1495 O O . ARG A 1 189 ? -10.661 -9.480 -14.529 1.00 49.47 189 ARG A O 1
ATOM 1502 N N . LEU A 1 190 ? -9.667 -7.512 -14.900 1.00 53.88 190 LEU A N 1
ATOM 1503 C CA . LEU A 1 190 ? -10.087 -6.862 -13.648 1.00 53.88 190 LEU A CA 1
ATOM 1504 C C . LEU A 1 190 ? -11.189 -5.819 -13.902 1.00 53.88 190 LEU A C 1
ATOM 1506 O O . LEU A 1 190 ? -10.951 -4.625 -13.753 1.00 53.88 190 LEU A O 1
ATOM 1510 N N . ARG A 1 191 ? -12.365 -6.294 -14.335 1.00 57.56 191 ARG A N 1
ATOM 1511 C CA . ARG A 1 191 ? -13.700 -5.648 -14.476 1.00 57.56 191 ARG A CA 1
ATOM 1512 C C . ARG A 1 191 ? -14.369 -6.452 -15.599 1.00 57.56 191 ARG A C 1
ATOM 1514 O O . ARG A 1 191 ? -13.843 -6.480 -16.696 1.00 57.56 191 ARG A O 1
ATOM 1521 N N . PHE A 1 192 ? -15.407 -7.259 -15.410 1.00 49.56 192 PHE A N 1
ATOM 1522 C CA . PHE A 1 192 ? -16.705 -6.967 -14.819 1.00 49.56 192 PHE A CA 1
ATOM 1523 C C . PHE A 1 192 ? -17.259 -8.247 -14.175 1.00 49.56 192 PHE A C 1
ATOM 1525 O O . PHE A 1 192 ? -17.606 -9.199 -14.864 1.00 49.56 192 PHE A O 1
ATOM 1532 N N . GLY A 1 193 ? -17.333 -8.266 -12.849 1.00 48.84 193 GLY A N 1
ATOM 1533 C CA . GLY A 1 193 ? -17.972 -9.328 -12.070 1.00 48.84 193 GLY A CA 1
ATOM 1534 C C . GLY A 1 193 ? -18.722 -8.743 -10.880 1.00 48.84 193 GLY A C 1
ATOM 1535 O O . GLY A 1 193 ? -18.696 -9.304 -9.795 1.00 48.84 193 GLY A O 1
ATOM 1536 N N . GLY A 1 194 ? -19.322 -7.563 -11.065 1.00 51.94 194 GLY A N 1
ATOM 1537 C CA . GLY A 1 194 ? -20.321 -7.034 -10.145 1.00 51.94 194 GLY A CA 1
ATOM 1538 C C . GLY A 1 194 ? -21.643 -7.740 -10.413 1.00 51.94 194 GLY A C 1
ATOM 1539 O O . GLY A 1 194 ? -22.442 -7.256 -11.210 1.00 51.94 194 GLY A O 1
ATOM 1540 N N . ALA A 1 195 ? -21.845 -8.899 -9.788 1.00 49.69 195 ALA A N 1
ATOM 1541 C CA . ALA A 1 195 ? -23.168 -9.490 -9.658 1.00 49.69 195 ALA A CA 1
ATOM 1542 C C . ALA A 1 195 ? -23.916 -8.700 -8.577 1.00 49.69 195 ALA A C 1
ATOM 1544 O O . ALA A 1 195 ? -23.652 -8.830 -7.384 1.00 49.69 195 ALA A O 1
ATOM 1545 N N . TYR A 1 196 ? -24.791 -7.812 -9.039 1.00 47.88 196 TYR A N 1
ATOM 1546 C CA . TYR A 1 196 ? -25.807 -7.160 -8.229 1.00 47.88 196 TYR A CA 1
ATOM 1547 C C . TYR A 1 196 ? -26.821 -8.199 -7.729 1.00 47.88 196 TYR A C 1
ATOM 1549 O O . TYR A 1 196 ? -27.243 -9.072 -8.484 1.00 47.88 196 TYR A O 1
ATOM 1557 N N . ASN A 1 197 ? -27.203 -8.057 -6.457 1.00 46.38 197 ASN A N 1
ATOM 1558 C CA . ASN A 1 197 ? -28.348 -8.706 -5.822 1.00 46.38 197 ASN A CA 1
ATOM 1559 C C . ASN A 1 197 ? -29.661 -8.377 -6.551 1.00 46.38 197 ASN A C 1
ATOM 1561 O O . ASN A 1 197 ? -29.916 -7.212 -6.869 1.00 46.38 197 ASN A O 1
ATOM 1565 N N . GLY A 1 198 ? -30.504 -9.399 -6.690 1.00 49.91 198 GLY A N 1
ATOM 1566 C CA . GLY A 1 198 ? -31.938 -9.347 -6.965 1.00 49.91 198 GLY A CA 1
ATOM 1567 C C . GLY A 1 198 ? -32.568 -10.629 -6.449 1.00 49.91 198 GLY A C 1
ATOM 1568 O O . GLY A 1 198 ? -32.102 -11.697 -6.901 1.00 49.91 198 GLY A O 1
#

Foldseek 3Di:
DVVVVVVVVVVVVVVVVVVVVVVVVVVVVVVCCLVPPPDHPCVVVVVVVVVVVVVVVVVVVVVVVVVVVVVVVVVVVVVVVVVVVVVVVVVVVVVVVVVVVVVVVVVCVVVVPDDDDDDDPCQVDEDPDDDDDPDDDHHDYDPPDDDDPPPDDPPPPPPDPPDPPDPPPVVVVVVVVVVVVVVVVVVVVPDDDPPDDD